Protein 3JYO (pdb70)

Nearest PDB structures (foldseek):
  3jyo-assembly1_A  TM=1.004E+00  e=7.047E-62  Corynebacterium glutamicum ATCC 13032
  3pgj-assembly1_D  TM=8.522E-01  e=2.459E-22  Vibrio cholerae O1 biovar El Tor str. N16961
  3o8q-assembly1_A  TM=8.542E-01  e=2.053E-22  Vibrio cholerae O1 biovar El Tor str. N16961
  3sef-assembly1_A  TM=8.613E-01  e=1.084E-20  Vibrio cholerae O1 biovar El Tor str. N16961
  3pgj-assembly2_B  TM=8.486E-01  e=3.396E-20  Vibrio cholerae O1 biovar El Tor str. N16961

InterPro domains:
  IPR013708 Shikimate dehydrogenase substrate binding, N-terminal [PF08501] (9-96)
  IPR022893 Shikimate dehydrogenase family [MF_00222] (4-282)
  IPR022893 Shikimate dehydrogenase family [PTHR21089] (6-278)
  IPR036291 NAD(P)-binding domain superfamily [SSF51735] (110-281)
  IPR041121 SDH, C-terminal [PF18317] (251-279)
  IPR046346 Aminoacid dehydrogenase-like, N-terminal domain superfam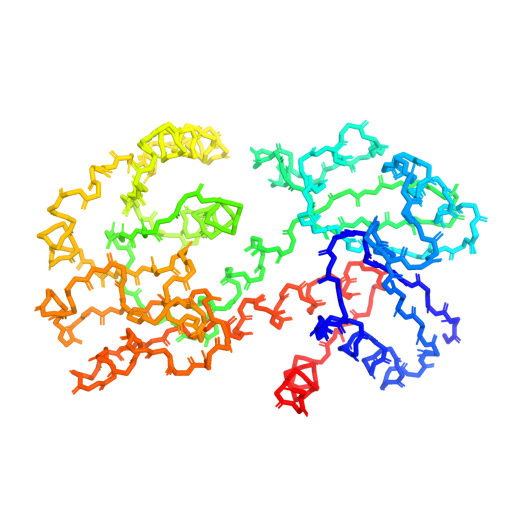ily [SSF53223] (5-109)

Organism: Corynebacterium glutamicum (strain ATCC 13032 / DSM 20300 / JCM 1318 / BCRC 11384 / CCUG 27702 / LMG 3730 / NBRC 12168 / NCIMB 10025 / NRRL B-2784 / 534) (NCBI:txid196627)

Radius of gyration: 18.78 Å; Cα contacts (8 Å, |Δi|>4): 640; chains: 1; bounding box: 55×35×39 Å

B-factor: mean 17.07, std 8.2, range [9.81, 143.85]

GO terms:
  GO:0070403 NAD+ binding (F, IDA)
  GO:0030266 quinate 3-dehydrogenase (NAD+) activity (F, IDA)
  GO:0009423 chorismate biosynthetic process (P, IDA)
  GO:0019632 shikimate metabolic process (P, IDA)
  GO:0052734 shikimate 3-dehydrogenase (NAD+) activity (F, EXP)

Foldseek 3Di:
DEAAEEEEEEADCPPPLLQLLLCVQCVVVVHRYGYYYQHCVDDPNPPHDPLVVLVVCQVVPHQKYFYDPPCFQVCVVVAPEEDLLCVLLSGFGMWGQDPRRHIYTDFQLLVQLLVLCCVQVVPADQAEEEEEDQDDSNLSNVLNSVVNDRQAYEYEYCPLVSQVVSQVSSCVSVVHNRYHYDYLVPCLVVRLPGQEYEYPDCEQAPVRDDDSDDLVSDALRHEYEYLDVVPQCGPNNVSNVVRNHRYRTNVRSVLRSSQVNSCSSPVDRTDSVSSSVSSVVD

Solvent-accessible surface area: 12771 Å² total; per-residue (Å²): 145,118,81,9,48,0,0,5,0,0,68,55,11,114,165,28,26,16,6,33,2,0,60,45,2,0,125,54,56,47,44,60,16,60,4,139,97,26,21,13,118,25,124,235,8,57,79,87,101,18,113,68,18,5,25,43,3,43,164,136,46,31,54,0,0,5,0,42,138,59,29,47,130,54,0,28,112,58,17,82,99,39,32,122,68,0,62,62,8,25,14,0,4,0,0,31,7,72,117,125,11,65,3,35,0,38,10,2,15,2,43,0,7,0,105,0,13,89,54,13,10,98,144,27,119,42,79,28,0,0,0,10,5,2,18,63,69,0,32,4,0,0,9,1,0,7,59,68,54,1,110,80,0,24,0,0,24,169,62,94,78,133,3,86,56,2,1,81,52,0,26,110,24,39,67,87,133,0,2,48,25,37,83,28,199,43,6,51,115,40,0,48,90,10,26,0,0,0,2,13,25,74,58,10,82,104,85,84,103,20,36,35,8,82,43,92,16,11,60,138,114,9,9,0,0,5,26,10,72,97,60,63,82,0,100,6,0,124,23,0,86,91,79,58,10,118,24,4,26,4,8,56,17,14,0,3,23,0,1,17,0,0,86,67,15,28,71,41,121,7,51,46,71,99,1,58,126,26,3,92,93,113

Secondary structure (DSSP, 8-state):
---EEEEEEESS-TT-SHHHHHHHHHHHTT--EEEEEEETTSTTTTT--HHHHHHHHHHTT--EEEE-TT-TTTTGGGSSEE-HHHHHHT---EEEE-TTS-EEEE-HHHHHHHHHHHHH-TT---SEEEEE--SHHHHHHHHHHHHTT-SEEEEE-SSHHHHHHHHHHHHHHHTS--EEEE-STTHHHHHHHSSEEEE-SSBTBTTS-S-SS-GGG--TT-EEEE---SSSS-HHHHHHHHHT--EE-THHHHHHHHHHHHHHHHS----HHHHHHHHHT-

Sequence (282 aa):
NDSILLGLIGQGLDLSRTPAMHEAEGLAQGRRATVYRRIDTLGSRASSGQDDLKKTLLDAALYLLGFNGLNITTHPYKQAVLPLLDEEVSEEQATQLGAVNTVVIDATGHTTGHNTDVSGFGRGMMEEGLPNAKLDSVVQVGAGGVGNAVAYALVTHGVQQKKLQVADLDTTSSRAQQALLADVVINNAVGREEAVVGVVDARGIEDVIAAADGVVNATPMGMPAHPGTAFDVSCLTKDHWVGDVVYMMPIEETELLKAARALGCETLDGTRMMAIHQAVDAFRLFTGLEPDVSRMRETFLSL

Structure (mmCIF, N/CA/C/O backbone):
data_3JYO
#
_entry.id   3JYO
#
_cell.length_a   121.45
_cell.length_b   63.28
_cell.length_c   36.34
_cell.angle_alpha   90.00
_cell.angle_beta   94.46
_cell.angle_gamma   90.00
#
_symmetry.space_group_name_H-M   'C 1 2 1'
#
loop_
_entity.id
_entity.type
_entity.pdbx_description
1 polymer 'Quinate/shikimate dehydrogenase'
2 non-polymer NICOTINAMIDE-ADENINE-DINUCLEOTIDE
3 water water
#
loop_
_atom_site.group_PDB
_atom_site.id
_atom_site.type_symbol
_atom_site.label_atom_id
_atom_site.label_alt_id
_atom_site.label_comp_id
_atom_site.label_asym_id
_atom_site.label_entity_id
_atom_site.label_seq_id
_atom_site.pdbx_PDB_ins_code
_atom_site.Cartn_x
_atom_site.Cartn_y
_atom_site.Cartn_z
_atom_site.occupancy
_atom_site.B_iso_or_equiv
_atom_site.auth_seq_id
_atom_site.auth_comp_id
_atom_site.auth_asym_id
_atom_site.auth_atom_id
_atom_site.pdbx_PDB_model_num
ATOM 1 N N . ASN A 1 2 ? -3.550 41.824 10.807 1.00 36.99 2 ASN A N 1
ATOM 2 C CA . ASN A 1 2 ? -3.673 41.560 9.336 1.00 31.98 2 ASN A CA 1
ATOM 3 C C . ASN A 1 2 ? -4.157 42.790 8.543 1.00 25.84 2 ASN A C 1
ATOM 4 O O . ASN A 1 2 ? -4.523 42.652 7.362 1.00 32.79 2 ASN A O 1
ATOM 9 N N . ASP A 1 3 ? -4.197 43.974 9.243 1.00 22.93 3 ASP A N 1
ATOM 10 C CA . ASP A 1 3 ? -4.312 45.290 8.565 1.00 17.95 3 ASP A CA 1
ATOM 11 C C . ASP A 1 3 ? -3.119 45.514 7.638 1.00 15.69 3 ASP A C 1
ATOM 12 O O . ASP A 1 3 ? -1.984 45.249 7.982 1.00 17.23 3 ASP A O 1
ATOM 17 N N . SER A 1 4 ? -3.384 46.025 6.461 1.00 14.24 4 SER A N 1
ATOM 18 C CA . SER A 1 4 ? -2.354 46.322 5.530 1.00 12.39 4 SER A CA 1
ATOM 19 C C . SER A 1 4 ? -1.439 47.461 5.963 1.00 11.69 4 SER A C 1
ATOM 20 O O . SER A 1 4 ? -1.856 48.310 6.778 1.00 12.34 4 SER A O 1
ATOM 23 N N . ILE A 1 5 ? -0.198 47.451 5.460 1.00 11.75 5 ILE A N 1
ATOM 24 C CA . ILE A 1 5 ? 0.861 48.335 5.918 1.00 11.29 5 ILE A CA 1
ATOM 25 C C . ILE A 1 5 ? 1.291 49.183 4.715 1.00 11.07 5 ILE A C 1
ATOM 26 O O . ILE A 1 5 ? 1.525 48.635 3.616 1.00 11.27 5 ILE A O 1
ATOM 31 N N . LEU A 1 6 ? 1.454 50.482 4.941 1.00 10.99 6 LEU A N 1
ATOM 32 C CA . LEU A 1 6 ? 1.791 51.475 3.883 1.00 10.78 6 LEU A CA 1
ATOM 33 C C . LEU A 1 6 ? 2.993 52.296 4.319 1.00 10.75 6 LEU A C 1
ATOM 34 O O . LEU A 1 6 ? 2.969 52.981 5.379 1.00 10.80 6 LEU A O 1
ATOM 39 N N . LEU A 1 7 ? 4.067 52.210 3.529 1.00 10.38 7 LEU A N 1
ATOM 40 C CA . LEU A 1 7 ? 5.328 52.812 3.895 1.00 10.54 7 LEU A CA 1
ATOM 41 C C . LEU A 1 7 ? 5.906 53.500 2.624 1.00 10.59 7 LEU A C 1
ATOM 42 O O . LEU A 1 7 ? 5.505 53.224 1.501 1.00 10.16 7 LEU A O 1
ATOM 47 N N . GLY A 1 8 ? 6.897 54.364 2.829 1.00 10.41 8 GLY A N 1
ATOM 48 C CA . GLY A 1 8 ? 7.634 54.899 1.680 1.00 11.33 8 GLY A CA 1
ATOM 49 C C . GLY A 1 8 ? 8.949 55.516 2.088 1.00 10.54 8 GLY A C 1
ATOM 50 O O . GLY A 1 8 ? 9.288 55.569 3.285 1.00 10.73 8 GLY A O 1
ATOM 51 N N . LEU A 1 9 ? 9.711 55.938 1.071 1.00 10.78 9 LEU A N 1
ATOM 52 C CA . LEU A 1 9 ? 11.063 56.453 1.206 1.00 10.63 9 LEU A CA 1
ATOM 53 C C . LEU A 1 9 ? 11.108 57.818 0.518 1.00 10.69 9 LEU A C 1
ATOM 54 O O . LEU A 1 9 ? 10.971 57.860 -0.714 1.00 11.07 9 LEU A O 1
ATOM 59 N N . ILE A 1 10 ? 11.393 58.905 1.220 1.00 10.59 10 ILE A N 1
ATOM 60 C CA . ILE A 1 10 ? 11.577 60.236 0.637 1.00 11.44 10 ILE A CA 1
ATOM 61 C C . ILE A 1 10 ? 13.069 60.491 0.457 1.00 10.96 10 ILE A C 1
ATOM 62 O O . ILE A 1 10 ? 13.874 60.402 1.385 1.00 11.52 10 ILE A O 1
ATOM 67 N N . GLY A 1 11 ? 13.443 60.771 -0.786 1.00 11.15 11 GLY A N 1
ATOM 68 C CA . GLY A 1 11 ? 14.859 60.938 -1.131 1.00 12.00 11 GLY A CA 1
ATOM 69 C C . GLY A 1 11 ? 14.993 61.264 -2.577 1.00 11.69 11 GLY A C 1
ATOM 70 O O . GLY A 1 11 ? 14.034 61.578 -3.256 1.00 12.84 11 GLY A O 1
ATOM 71 N N . GLN A 1 12 ? 16.231 61.157 -3.076 1.00 13.22 12 GLN A N 1
ATOM 72 C CA . GLN A 1 12 ? 16.577 61.477 -4.462 1.00 13.50 12 GLN A CA 1
ATOM 73 C C . GLN A 1 12 ? 17.279 60.308 -5.130 1.00 14.15 12 GLN A C 1
ATOM 74 O O . GLN A 1 12 ? 18.231 59.760 -4.592 1.00 16.55 12 GLN A O 1
ATOM 80 N N . GLY A 1 13 ? 16.803 59.951 -6.315 1.00 13.47 13 GLY A N 1
ATOM 81 C CA . GLY A 1 13 ? 17.483 58.931 -7.124 1.00 14.24 13 GLY A CA 1
ATOM 82 C C . GLY A 1 13 ? 17.358 57.532 -6.568 1.00 15.85 13 GLY A C 1
ATOM 83 O O . GLY A 1 13 ? 18.337 56.844 -6.316 1.00 16.73 13 GLY A O 1
ATOM 84 N N . LEU A 1 14 ? 16.116 57.112 -6.395 1.00 13.36 14 LEU A N 1
ATOM 85 C CA . LEU A 1 14 ? 15.790 55.927 -5.587 1.00 12.72 14 LEU A CA 1
ATOM 86 C C . LEU A 1 14 ? 15.543 54.622 -6.370 1.00 12.65 14 LEU A C 1
ATOM 87 O O . LEU A 1 14 ? 15.224 53.592 -5.775 1.00 13.26 14 LEU A O 1
ATOM 92 N N . ASP A 1 15 ? 15.684 54.636 -7.714 1.00 14.05 15 ASP A N 1
ATOM 93 C CA . ASP A 1 15 ? 15.214 53.496 -8.496 1.00 14.22 15 ASP A CA 1
ATOM 94 C C . ASP A 1 15 ? 15.843 52.202 -8.058 1.00 15.43 15 ASP A C 1
ATOM 95 O O . ASP A 1 15 ? 15.169 51.171 -8.075 1.00 16.47 15 ASP A O 1
ATOM 100 N N . LEU A 1 16 ? 17.134 52.231 -7.699 1.00 14.69 16 LEU A N 1
ATOM 101 C CA . LEU A 1 16 ? 17.844 50.998 -7.374 1.00 15.61 16 LEU A CA 1
ATOM 102 C C . LEU A 1 16 ? 17.855 50.631 -5.897 1.00 15.31 16 LEU A C 1
ATOM 103 O O . LEU A 1 16 ? 18.461 49.651 -5.511 1.00 16.54 16 LEU A O 1
ATOM 108 N N . SER A 1 17 ? 17.156 51.385 -5.055 1.00 14.30 17 SER A N 1
ATOM 109 C CA . SER A 1 17 ? 17.121 51.042 -3.662 1.00 13.28 17 SER A CA 1
ATOM 110 C C . SER A 1 17 ? 16.554 49.650 -3.465 1.00 12.94 17 SER A C 1
ATOM 111 O O . SER A 1 17 ? 15.568 49.299 -4.083 1.00 13.19 17 SER A O 1
ATOM 114 N N . ARG A 1 18 ? 17.144 48.924 -2.504 1.00 13.02 18 ARG A N 1
ATOM 115 C CA . ARG A 1 18 ? 16.656 47.570 -2.149 1.00 12.70 18 ARG A CA 1
ATOM 116 C C . ARG A 1 18 ? 15.677 47.637 -0.945 1.00 13.06 18 ARG A C 1
ATOM 117 O O . ARG A 1 18 ? 15.127 46.619 -0.481 1.00 12.82 18 ARG A O 1
ATOM 125 N N . THR A 1 19 ? 15.502 48.833 -0.370 1.00 12.48 19 THR A N 1
ATOM 126 C CA . THR A 1 19 ? 14.691 48.978 0.824 1.00 12.12 19 THR A CA 1
ATOM 127 C C . THR A 1 19 ? 13.215 48.647 0.560 1.00 12.46 19 THR A C 1
ATOM 128 O O . THR A 1 19 ? 12.599 47.917 1.356 1.00 11.84 19 THR A O 1
ATOM 132 N N . PRO A 1 20 ? 12.596 49.172 -0.503 1.00 11.24 20 PRO A N 1
ATOM 133 C CA . PRO A 1 20 ? 11.181 48.795 -0.746 1.00 12.06 20 PRO A CA 1
ATOM 134 C C . PRO A 1 20 ? 10.939 47.297 -0.772 1.00 11.84 20 PRO A C 1
ATOM 135 O O . PRO A 1 20 ? 10.007 46.764 -0.163 1.00 12.07 20 PRO A O 1
ATOM 139 N N . ALA A 1 21 ? 11.777 46.571 -1.522 1.00 11.88 21 ALA A N 1
ATOM 140 C CA . ALA A 1 21 ? 11.609 45.130 -1.656 1.00 12.09 21 ALA A CA 1
ATOM 141 C C . ALA A 1 21 ? 11.725 44.401 -0.327 1.00 11.64 21 ALA A C 1
ATOM 142 O O . ALA A 1 21 ? 10.953 43.489 -0.031 1.00 11.97 21 ALA A O 1
ATOM 144 N N . MET A 1 22 ? 12.689 44.800 0.507 1.00 11.85 22 MET A N 1
ATOM 145 C CA . MET A 1 22 ? 12.842 44.179 1.838 1.00 12.00 22 MET A CA 1
ATOM 146 C C . MET A 1 22 ? 11.602 44.290 2.661 1.00 11.62 22 MET A C 1
ATOM 147 O O . MET A 1 22 ? 11.095 43.310 3.315 1.00 11.96 22 MET A O 1
ATOM 152 N N . HIS A 1 23 ? 11.033 45.513 2.736 1.00 11.25 23 HIS A N 1
ATOM 153 C CA . HIS A 1 23 ? 9.830 45.723 3.570 1.00 11.07 23 HIS A CA 1
ATOM 154 C C . HIS A 1 23 ? 8.601 45.076 2.981 1.00 11.46 23 HIS A C 1
ATOM 155 O O . HIS A 1 23 ? 7.786 44.497 3.726 1.00 11.92 23 HIS A O 1
ATOM 162 N N . GLU A 1 24 ? 8.411 45.177 1.670 1.00 11.45 24 GLU A N 1
A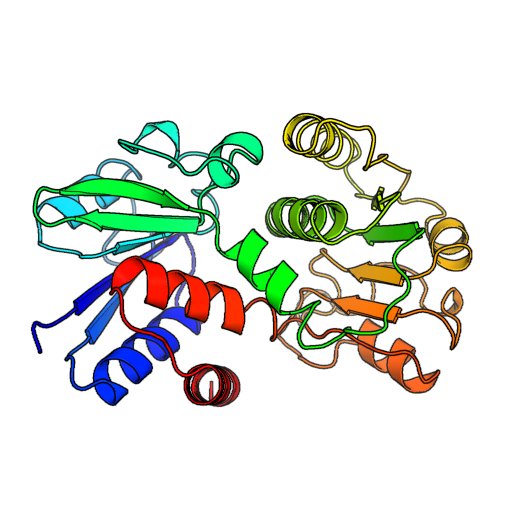TOM 163 C CA . GLU A 1 24 ? 7.230 44.535 1.061 1.00 11.51 24 GLU A CA 1
ATOM 164 C C . GLU A 1 24 ? 7.262 43.022 1.273 1.00 12.40 24 GLU A C 1
ATOM 165 O O . GLU A 1 24 ? 6.225 42.424 1.650 1.00 12.33 24 GLU A O 1
ATOM 171 N N . ALA A 1 25 ? 8.432 42.393 1.136 1.00 11.95 25 ALA A N 1
ATOM 172 C CA . ALA A 1 25 ? 8.528 40.932 1.337 1.00 12.55 25 ALA A CA 1
ATOM 173 C C . ALA A 1 25 ? 8.295 40.511 2.782 1.00 13.33 25 ALA A C 1
ATOM 174 O O . ALA A 1 25 ? 7.620 39.485 3.045 1.00 13.40 25 ALA A O 1
ATOM 176 N N . GLU A 1 26 ? 8.798 41.291 3.734 1.00 12.28 26 GLU A N 1
ATOM 177 C CA . GLU A 1 26 ? 8.677 40.891 5.142 1.00 12.02 26 GLU A CA 1
ATOM 178 C C . GLU A 1 26 ? 7.271 41.113 5.664 1.00 12.60 26 GLU A C 1
ATOM 179 O O . GLU A 1 26 ? 6.777 40.296 6.404 1.00 13.44 26 GLU A O 1
ATOM 185 N N . GLY A 1 27 ? 6.603 42.179 5.235 1.00 12.83 27 GLY A N 1
ATOM 186 C CA . GLY A 1 27 ? 5.200 42.343 5.603 1.00 13.59 27 GLY A CA 1
ATOM 187 C C . GLY A 1 27 ? 4.399 41.157 5.100 1.00 13.51 27 GLY A C 1
ATOM 188 O O . GLY A 1 27 ? 3.615 40.583 5.848 1.00 15.15 27 GLY A O 1
ATOM 189 N N . LEU A 1 28 ? 4.581 40.804 3.832 1.00 14.46 28 LEU A N 1
ATOM 190 C CA . LEU A 1 28 ? 3.842 39.670 3.280 1.00 16.45 28 LEU A CA 1
ATOM 191 C C . LEU A 1 28 ? 4.152 38.350 3.992 1.00 15.26 28 LEU A C 1
ATOM 192 O O . LEU A 1 28 ? 3.243 37.577 4.290 1.00 17.79 28 LEU A O 1
ATOM 197 N N . ALA A 1 29 ? 5.408 38.138 4.351 1.00 15.23 29 ALA A N 1
ATOM 198 C CA . ALA A 1 29 ? 5.787 36.919 5.067 1.00 15.77 29 ALA A CA 1
ATOM 199 C C . ALA A 1 29 ? 5.127 36.862 6.446 1.00 16.84 29 ALA A C 1
ATOM 200 O O . ALA A 1 29 ? 4.944 35.789 7.006 1.00 18.53 29 ALA A O 1
ATOM 202 N N . GLN A 1 30 ? 4.766 38.024 6.987 1.00 16.03 30 GLN A N 1
ATOM 203 C CA . GLN A 1 30 ? 4.050 38.082 8.270 1.00 17.07 30 GLN A CA 1
ATOM 204 C C . GLN A 1 30 ? 2.539 38.189 8.141 1.00 16.49 30 GLN A C 1
ATOM 205 O O . GLN A 1 30 ? 1.831 38.432 9.126 1.00 17.90 30 GLN A O 1
ATOM 211 N N . GLY A 1 31 ? 2.064 37.995 6.918 1.00 16.41 31 GLY A N 1
ATOM 212 C CA . GLY A 1 31 ? 0.628 37.949 6.628 1.00 18.89 31 GLY A CA 1
ATOM 213 C C . GLY A 1 31 ? -0.052 39.303 6.545 1.00 16.94 31 GLY A C 1
ATOM 214 O O . GLY A 1 31 ? -1.255 39.396 6.770 1.00 19.05 31 GLY A O 1
ATOM 215 N N A ARG A 1 32 ? 0.700 40.316 6.127 0.50 15.77 32 ARG A N 1
ATOM 216 N N B ARG A 1 32 ? 0.736 40.352 6.298 0.50 14.71 32 ARG A N 1
ATOM 217 C CA A ARG A 1 32 ? 0.233 41.692 6.112 0.50 15.36 32 ARG A CA 1
ATOM 218 C CA B ARG A 1 32 ? 0.220 41.690 6.061 0.50 15.26 32 ARG A CA 1
ATOM 219 C C A ARG A 1 32 ? 0.567 42.342 4.765 0.50 13.31 32 ARG A C 1
ATOM 220 C C B ARG A 1 32 ? 0.567 42.103 4.636 0.50 13.29 32 ARG A C 1
ATOM 221 O O A ARG A 1 32 ? 1.736 42.713 4.542 0.50 13.02 32 ARG A O 1
ATOM 222 O O B ARG A 1 32 ? 1.716 42.055 4.200 0.50 13.92 32 ARG A O 1
ATOM 237 N N . ALA A 1 33 ? -0.439 42.487 3.890 1.00 13.44 33 ALA A N 1
ATOM 238 C CA . ALA A 1 33 ? -0.198 43.109 2.560 1.00 14.51 33 ALA A CA 1
ATOM 239 C C . ALA A 1 33 ? 0.531 44.434 2.815 1.00 12.19 33 ALA A C 1
ATOM 24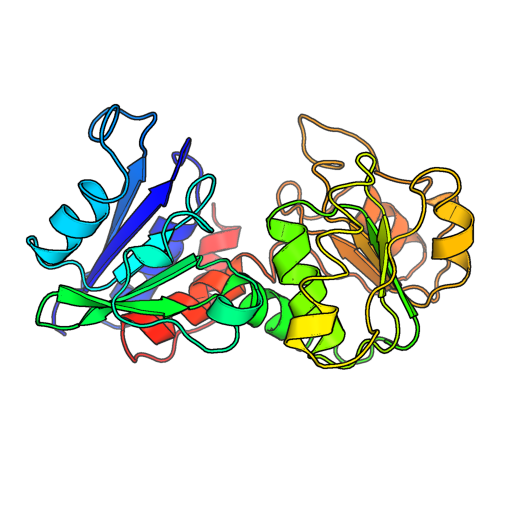0 O O . ALA A 1 33 ? 0.063 45.237 3.617 1.00 12.53 33 ALA A O 1
ATOM 242 N N . THR A 1 34 ? 1.655 44.629 2.143 1.00 12.55 34 THR A N 1
ATOM 243 C CA . THR A 1 34 ? 2.530 45.765 2.441 1.00 11.41 34 THR A CA 1
ATOM 244 C C . THR A 1 34 ? 2.963 46.442 1.138 1.00 11.23 34 THR A C 1
ATOM 245 O O . THR A 1 34 ? 3.447 45.799 0.211 1.00 12.17 34 THR A O 1
ATOM 249 N N . VAL A 1 35 ? 2.742 47.731 1.092 1.00 10.92 35 VAL A N 1
ATOM 250 C CA . VAL A 1 35 ? 3.216 48.565 -0.011 1.00 11.34 35 VAL A CA 1
ATOM 251 C C . VAL A 1 35 ? 4.286 49.490 0.518 1.00 11.26 35 VAL A C 1
ATOM 252 O O . VAL A 1 35 ? 4.063 50.136 1.554 1.00 11.43 35 VAL A O 1
ATOM 256 N N . TYR A 1 36 ? 5.425 49.569 -0.190 1.00 10.85 36 TYR A N 1
ATOM 257 C CA . TYR A 1 36 ? 6.485 50.482 0.199 1.00 10.77 36 TYR A CA 1
ATOM 258 C C . TYR A 1 36 ? 6.867 51.265 -1.108 1.00 11.29 36 TYR A C 1
ATOM 259 O O . TYR A 1 36 ? 7.451 50.676 -2.016 1.00 11.70 36 TYR A O 1
ATOM 268 N N . ARG A 1 37 ? 6.513 52.523 -1.176 1.00 10.93 37 ARG A N 1
ATOM 269 C CA . ARG A 1 37 ? 6.718 53.384 -2.329 1.00 10.83 37 ARG A CA 1
ATOM 270 C C . ARG A 1 37 ? 7.938 54.269 -2.222 1.00 10.65 37 ARG A C 1
ATOM 271 O O . ARG A 1 37 ? 8.129 54.938 -1.190 1.00 11.11 37 ARG A O 1
ATOM 279 N N . ARG A 1 38 ? 8.702 54.324 -3.306 1.00 11.00 38 ARG A N 1
ATOM 280 C CA . ARG A 1 38 ? 9.681 55.385 -3.509 1.00 10.72 38 ARG A CA 1
ATOM 281 C C . ARG A 1 38 ? 8.881 56.718 -3.603 1.00 11.28 38 ARG A C 1
ATOM 282 O O . ARG A 1 38 ? 7.840 56.793 -4.291 1.00 12.20 38 ARG A O 1
ATOM 290 N N . ILE A 1 39 ? 9.412 57.758 -2.987 1.00 11.15 39 ILE A N 1
ATOM 291 C CA . ILE A 1 39 ? 8.857 59.116 -3.071 1.00 11.17 39 ILE A CA 1
ATOM 292 C C . ILE A 1 39 ? 10.107 59.969 -3.492 1.00 11.25 39 ILE A C 1
ATOM 293 O O . ILE A 1 39 ? 10.808 60.571 -2.672 1.00 11.56 39 ILE A O 1
ATOM 298 N N . ASP A 1 40 ? 10.384 59.945 -4.794 1.00 12.07 40 ASP A N 1
ATOM 299 C CA . ASP A 1 40 ? 11.698 60.392 -5.313 1.00 12.21 40 ASP A CA 1
ATOM 300 C C . ASP A 1 40 ? 11.523 61.806 -5.876 1.00 11.56 40 ASP A C 1
ATOM 301 O O . ASP A 1 40 ? 10.804 62.012 -6.877 1.00 11.63 40 ASP A O 1
ATOM 306 N N . THR A 1 41 ? 12.162 62.774 -5.237 1.00 11.80 41 THR A N 1
ATOM 307 C CA . THR A 1 41 ? 12.010 64.140 -5.691 1.00 12.22 41 THR A CA 1
ATOM 308 C C . THR A 1 41 ? 12.800 64.443 -6.981 1.00 12.38 41 THR A C 1
ATOM 309 O O . THR A 1 41 ? 12.709 65.560 -7.464 1.00 13.87 41 THR A O 1
ATOM 313 N N . LEU A 1 42 ? 13.489 63.447 -7.535 1.00 12.21 42 LEU A N 1
ATOM 314 C CA . LEU A 1 42 ? 13.994 63.572 -8.933 1.00 12.72 42 LEU A CA 1
ATOM 315 C C . LEU A 1 42 ? 13.106 62.881 -9.959 1.00 13.33 42 LEU A C 1
ATOM 316 O O . LEU A 1 42 ? 13.377 62.968 -11.171 1.00 16.13 42 LEU A O 1
ATOM 321 N N . GLY A 1 43 ? 12.068 62.184 -9.502 1.00 13.64 43 GLY A N 1
ATOM 322 C CA . GLY A 1 43 ? 11.290 61.329 -10.331 1.00 15.13 43 GLY A CA 1
ATOM 323 C C . GLY A 1 43 ? 10.038 61.933 -10.810 1.00 15.32 43 GLY A C 1
ATOM 324 O O . GLY A 1 43 ? 9.748 63.118 -10.617 1.00 19.09 43 GLY A O 1
ATOM 325 N N . SER A 1 44 ? 9.234 61.055 -11.398 1.00 19.05 44 SER A N 1
ATOM 326 C CA . SER A 1 44 ? 8.063 61.449 -12.150 1.00 21.43 44 SER A CA 1
ATOM 327 C C . SER A 1 44 ? 6.826 61.874 -11.412 1.00 20.18 44 SER A C 1
ATOM 328 O O . SER A 1 44 ? 5.864 62.294 -12.044 1.00 21.76 44 SER A O 1
ATOM 331 N N . ARG A 1 45 ? 6.779 61.642 -10.136 1.00 16.67 45 ARG A N 1
ATOM 332 C CA . ARG A 1 45 ? 5.587 61.977 -9.351 1.00 15.68 45 ARG A CA 1
ATOM 333 C C . ARG A 1 45 ? 5.817 63.168 -8.385 1.00 13.63 45 ARG A C 1
ATOM 334 O O . ARG A 1 45 ? 4.993 64.082 -8.277 1.00 15.30 45 ARG A O 1
ATOM 342 N N . ALA A 1 46 ? 6.951 63.158 -7.693 1.00 13.32 46 ALA A N 1
ATOM 343 C CA . ALA A 1 46 ? 7.202 64.091 -6.571 1.00 13.11 46 ALA A CA 1
ATOM 344 C C . ALA A 1 46 ? 8.214 65.226 -6.832 1.00 13.07 46 ALA A C 1
ATOM 345 O O . ALA A 1 46 ? 8.554 65.966 -5.926 1.00 14.91 46 ALA A O 1
ATOM 347 N N A SER A 1 47 ? 8.640 65.392 -8.085 0.50 14.55 47 SER A N 1
ATOM 348 N N B SER A 1 47 ? 8.754 65.354 -8.042 0.50 14.05 47 SER A N 1
ATOM 349 C CA A SER A 1 47 ? 9.589 66.476 -8.420 0.50 14.29 47 SER A CA 1
ATOM 350 C CA B SER A 1 47 ? 9.758 66.425 -8.277 0.50 14.06 47 SER A CA 1
ATOM 351 C C A SER A 1 47 ? 9.035 67.847 -8.063 0.50 16.25 47 SER A C 1
ATOM 352 C C B SER A 1 47 ? 9.143 67.813 -8.160 0.50 13.47 47 SER A C 1
ATOM 353 O O A SER A 1 47 ? 7.829 68.088 -8.161 0.50 17.51 47 SER A O 1
ATOM 354 O O B SER A 1 47 ? 8.011 68.033 -8.542 0.50 15.27 47 SER A O 1
ATOM 359 N N . GLY A 1 48 ? 9.905 68.728 -7.564 1.00 15.83 48 GLY A N 1
ATOM 360 C CA . GLY A 1 48 ? 9.471 70.089 -7.312 1.00 16.95 48 GLY A CA 1
ATOM 361 C C . GLY A 1 48 ? 8.769 70.289 -5.982 1.00 16.04 48 GLY A C 1
ATOM 362 O O . GLY A 1 48 ? 8.448 71.433 -5.608 1.00 19.95 48 GLY A O 1
ATOM 363 N N . GLN A 1 49 ? 8.484 69.214 -5.226 1.00 15.36 49 GLN A N 1
ATOM 364 C CA . GLN A 1 49 ? 7.747 69.314 -3.995 1.00 14.49 49 GLN A CA 1
ATOM 365 C C . GLN A 1 49 ? 8.702 69.408 -2.822 1.00 15.37 49 GLN A C 1
ATOM 366 O O . GLN A 1 49 ? 9.771 68.734 -2.815 1.00 15.33 49 GLN A O 1
ATOM 372 N N A ASP A 1 50 ? 8.312 70.232 -1.860 0.50 13.77 50 ASP A N 1
ATOM 373 N N B ASP A 1 50 ? 8.376 70.273 -1.864 0.50 14.60 50 ASP A N 1
ATOM 374 C CA A ASP A 1 50 ? 9.073 70.412 -0.661 0.50 12.47 50 ASP A CA 1
ATOM 375 C CA B ASP A 1 50 ? 9.218 70.409 -0.695 0.50 13.57 50 ASP A CA 1
ATOM 376 C C A ASP A 1 50 ? 8.940 69.177 0.231 0.50 12.40 50 ASP A C 1
ATOM 377 C C B ASP A 1 50 ? 8.913 69.307 0.307 0.50 15.16 50 ASP A C 1
ATOM 378 O O A ASP A 1 50 ? 7.946 68.416 0.170 0.50 11.23 50 ASP A O 1
ATOM 379 O O B ASP A 1 50 ? 7.794 68.769 0.388 0.50 14.77 50 ASP A O 1
ATOM 388 N N . LEU A 1 51 ? 9.923 69.013 1.102 1.00 12.83 51 LEU A N 1
ATOM 389 C CA . LEU A 1 51 ? 9.882 67.939 2.058 1.00 13.22 51 LEU A CA 1
ATOM 390 C C . LEU A 1 51 ? 8.618 67.992 2.937 1.00 11.95 51 LEU A C 1
ATOM 391 O O . LEU A 1 51 ? 7.973 66.952 3.122 1.00 12.60 51 LEU A O 1
ATOM 396 N N A LYS A 1 52 ? 8.240 69.183 3.414 0.50 13.17 52 LYS A N 1
ATOM 397 N N B LYS A 1 52 ? 8.249 69.174 3.427 0.50 13.46 52 LYS A N 1
ATOM 398 C CA A LYS A 1 52 ? 7.036 69.305 4.281 0.50 13.28 52 LYS A CA 1
ATOM 399 C CA B LYS A 1 52 ? 7.046 69.261 4.275 0.50 13.90 52 LYS A CA 1
ATOM 400 C C A LYS A 1 52 ? 5.738 68.924 3.541 0.50 12.05 52 LYS A C 1
ATOM 401 C C B LYS A 1 52 ? 5.806 68.777 3.511 0.50 13.46 52 LYS A C 1
ATOM 402 O O A LYS A 1 52 ? 4.794 68.424 4.169 0.50 12.18 52 LYS A O 1
ATOM 403 O O B LYS A 1 52 ? 4.984 68.040 4.084 0.50 12.65 52 LYS A O 1
ATOM 414 N N . THR A 1 53 ? 5.675 69.180 2.248 1.00 12.50 53 THR A N 1
ATOM 415 C CA . THR A 1 53 ? 4.490 68.798 1.483 1.00 12.45 53 THR A CA 1
ATOM 416 C C . THR A 1 53 ? 4.388 67.274 1.411 1.00 12.35 53 THR A C 1
ATOM 417 O O . THR A 1 53 ? 3.283 66.702 1.555 1.00 12.53 53 THR A O 1
ATOM 421 N N . LEU A 1 54 ? 5.521 66.614 1.165 1.00 11.90 54 LEU A N 1
ATOM 422 C CA . LEU A 1 54 ? 5.541 65.180 1.027 1.00 11.57 54 LEU A CA 1
ATOM 423 C C . LEU A 1 54 ? 5.284 64.470 2.360 1.00 11.79 54 LEU A C 1
ATOM 424 O O . LEU A 1 54 ? 4.595 63.441 2.409 1.00 12.19 54 LEU A O 1
ATOM 429 N N . LEU A 1 55 ? 5.924 64.956 3.412 1.00 11.46 55 LEU A N 1
ATOM 430 C CA . LEU A 1 55 ? 5.625 64.412 4.735 1.00 11.94 55 LEU A CA 1
ATOM 431 C C . LEU A 1 55 ? 4.115 64.561 5.099 1.00 12.41 55 LEU A C 1
ATOM 432 O O . LEU A 1 55 ? 3.444 63.596 5.502 1.00 12.09 55 LEU A O 1
ATOM 437 N N . ASP A 1 56 ? 3.566 65.756 4.918 1.00 12.08 56 ASP A N 1
ATOM 438 C CA . ASP A 1 56 ? 2.145 66.005 5.177 1.00 12.62 56 ASP A CA 1
ATOM 439 C C . ASP A 1 56 ? 1.249 65.065 4.372 1.00 11.24 56 ASP A C 1
ATOM 440 O O . ASP A 1 56 ? 0.291 64.485 4.881 1.00 11.79 56 ASP A O 1
ATOM 445 N N . ALA A 1 57 ? 1.595 64.899 3.115 1.00 11.31 57 ALA A N 1
ATOM 446 C CA . ALA A 1 57 ? 0.848 63.984 2.209 1.00 12.87 57 ALA A CA 1
ATOM 447 C C . ALA A 1 57 ? 0.775 62.577 2.815 1.00 11.61 57 ALA A C 1
ATOM 448 O O . ALA A 1 57 ? -0.281 61.952 2.830 1.00 11.71 57 ALA A O 1
ATOM 450 N N . ALA A 1 58 ? 1.923 62.077 3.281 1.00 11.60 58 ALA A N 1
ATOM 451 C CA . ALA A 1 58 ? 1.948 60.748 3.908 1.00 11.92 58 ALA A CA 1
ATOM 452 C C . ALA A 1 58 ? 1.022 60.633 5.100 1.00 11.01 58 ALA A C 1
ATOM 453 O O . ALA A 1 58 ? 0.369 59.599 5.319 1.00 11.13 58 ALA A O 1
ATOM 455 N N . LEU A 1 59 ? 0.991 61.696 5.895 1.00 10.86 59 LEU A N 1
ATOM 456 C CA . LEU A 1 59 ? 0.062 61.719 7.032 1.00 11.48 59 LEU A CA 1
ATOM 457 C C . LEU A 1 59 ? -1.386 61.597 6.535 1.00 11.43 59 LEU A C 1
ATOM 458 O O . LEU A 1 59 ? -2.192 60.819 7.100 1.00 11.60 59 LEU A O 1
ATOM 463 N N . TYR A 1 60 ? -1.762 62.464 5.593 1.00 11.33 60 TYR A N 1
ATOM 464 C CA . TYR A 1 60 ? -3.142 62.521 5.165 1.00 11.88 60 TYR A CA 1
ATOM 465 C C . TYR A 1 60 ? -3.633 61.230 4.533 1.00 12.07 60 TYR A C 1
ATOM 466 O O . TYR A 1 60 ? -4.813 60.858 4.718 1.00 13.60 60 TYR A O 1
ATOM 475 N N A LEU A 1 61 ? -2.757 60.540 3.825 0.50 11.58 61 LEU A N 1
ATOM 476 N N B LEU A 1 61 ? -2.704 60.564 3.817 0.50 10.97 61 LEU A N 1
ATOM 477 C CA A LEU A 1 61 ? -3.225 59.419 3.033 0.50 10.96 61 LEU A CA 1
ATOM 478 C CA B LEU A 1 61 ? -3.003 59.380 2.965 0.50 11.20 61 LEU A CA 1
ATOM 479 C C A LEU A 1 61 ? -2.879 58.048 3.663 0.50 11.89 61 LEU A C 1
ATOM 480 C C B LEU A 1 61 ? -3.008 58.037 3.689 0.50 11.85 61 LEU A C 1
ATOM 481 O O A LEU A 1 61 ? -2.893 57.021 3.002 0.50 11.92 61 LEU A O 1
ATOM 482 O O B LEU A 1 61 ? -3.379 57.007 3.090 0.50 11.72 61 LEU A O 1
ATOM 491 N N . GLY A 1 62 ? -2.619 58.032 4.970 1.00 11.01 62 GLY A N 1
ATOM 492 C CA . GLY A 1 62 ? -2.670 56.797 5.744 1.00 11.85 62 GLY A CA 1
ATOM 493 C C . GLY A 1 62 ? -1.369 56.007 5.802 1.00 10.94 62 GLY A C 1
ATOM 494 O O . GLY A 1 62 ? -1.388 54.833 6.071 1.00 11.34 62 GLY A O 1
ATOM 495 N N . PHE A 1 63 ? -0.217 56.637 5.508 1.00 10.96 63 PHE A N 1
ATOM 496 C CA . PHE A 1 63 ? 1.066 55.928 5.663 1.00 10.94 63 PHE A CA 1
ATOM 497 C C . PHE A 1 63 ? 1.283 55.638 7.153 1.00 11.36 63 PHE A C 1
ATOM 498 O O . PHE A 1 63 ? 0.907 56.415 8.057 1.00 11.77 63 PHE A O 1
ATOM 506 N N . ASN A 1 64 ? 1.884 54.489 7.378 1.00 10.62 64 ASN A N 1
ATOM 507 C CA . ASN A 1 64 ? 2.273 54.043 8.714 1.00 11.08 64 ASN A CA 1
ATOM 508 C C . ASN A 1 64 ? 3.729 54.425 9.063 1.00 11.25 64 ASN A C 1
ATOM 509 O O . ASN A 1 64 ? 4.156 54.365 10.213 1.00 11.12 64 ASN A O 1
ATOM 514 N N . GLY A 1 65 ? 4.509 54.820 8.058 1.00 10.86 65 GLY A N 1
ATOM 515 C CA . GLY A 1 65 ? 5.875 55.193 8.292 1.00 11.18 65 GLY A CA 1
ATOM 516 C C . GLY A 1 65 ? 6.567 55.588 6.995 1.00 11.10 65 GLY A C 1
ATOM 517 O O . GLY A 1 65 ? 6.101 55.308 5.877 1.00 10.92 65 GLY A O 1
ATOM 518 N N . LEU A 1 66 ? 7.681 56.281 7.195 1.00 11.11 66 LEU A N 1
ATOM 519 C CA . LEU A 1 66 ? 8.592 56.657 6.079 1.00 11.13 66 LEU A CA 1
ATOM 520 C C . LEU A 1 66 ? 10.011 56.385 6.478 1.00 10.71 66 LEU A C 1
ATOM 521 O O . LEU A 1 66 ? 10.392 56.615 7.659 1.00 11.69 66 LEU A O 1
ATOM 526 N N . ASN A 1 67 ? 10.843 56.039 5.498 1.00 9.91 67 ASN A N 1
ATOM 527 C CA . ASN A 1 67 ? 12.261 56.306 5.605 1.00 10.54 67 ASN A CA 1
ATOM 528 C C . ASN A 1 67 ? 12.585 57.629 4.900 1.00 10.62 67 ASN A C 1
ATOM 529 O O . ASN A 1 67 ? 11.843 58.072 4.015 1.00 10.70 67 ASN A O 1
ATOM 534 N N . ILE A 1 68 ? 13.688 58.206 5.326 1.00 11.51 68 ILE A N 1
ATOM 535 C CA . ILE A 1 68 ? 14.205 59.459 4.807 1.00 10.72 68 ILE A CA 1
ATOM 536 C C . ILE A 1 68 ? 15.675 59.272 4.447 1.00 11.50 68 ILE A C 1
ATOM 537 O O . ILE A 1 68 ? 16.470 58.773 5.268 1.00 11.94 68 ILE A O 1
ATOM 542 N N A THR A 1 69 ? 16.043 59.645 3.236 0.50 11.58 69 THR A N 1
ATOM 543 N N B THR A 1 69 ? 16.030 59.685 3.239 0.50 11.65 69 THR A N 1
ATOM 544 C CA A THR A 1 69 ? 17.447 59.556 2.870 0.50 11.58 69 THR A CA 1
ATOM 545 C CA B THR A 1 69 ? 17.423 59.597 2.847 0.50 11.80 69 THR A CA 1
ATOM 546 C C A THR A 1 69 ? 17.888 60.896 2.265 0.50 11.22 69 THR A C 1
ATOM 547 C C B THR A 1 69 ? 17.936 60.957 2.354 0.50 11.43 69 THR A C 1
ATOM 548 O O A THR A 1 69 ? 17.146 61.872 2.233 0.50 12.14 69 THR A O 1
ATOM 549 O O B THR A 1 69 ? 17.320 62.007 2.499 0.50 12.01 69 THR A O 1
ATOM 556 N N . HIS A 1 70 ? 19.133 60.938 1.777 1.00 12.61 70 HIS A N 1
ATOM 557 C CA . HIS A 1 70 ? 19.760 62.160 1.318 1.00 13.48 70 HIS A CA 1
ATOM 558 C C . HIS A 1 70 ? 18.863 62.883 0.322 1.00 13.15 70 HIS A C 1
ATOM 559 O O . HIS A 1 70 ? 18.341 62.266 -0.642 1.00 13.65 70 HIS A O 1
ATOM 566 N N . PRO A 1 71 ? 18.800 64.206 0.409 1.00 12.85 71 PRO A N 1
ATOM 567 C CA . PRO A 1 71 ? 19.468 65.169 1.227 1.00 14.07 71 PRO A CA 1
ATOM 568 C C . PRO A 1 71 ? 18.556 65.638 2.361 1.00 13.30 71 PRO A C 1
ATOM 569 O O . PRO A 1 71 ? 18.661 66.779 2.801 1.00 14.19 71 PRO A O 1
ATOM 573 N N . TYR A 1 72 ? 17.681 64.745 2.871 1.00 11.92 72 TYR A N 1
ATOM 574 C CA . TYR A 1 72 ? 16.640 65.160 3.787 1.00 11.41 72 TYR A CA 1
ATOM 575 C C . TYR A 1 72 ? 16.799 64.735 5.256 1.00 11.75 72 TYR A C 1
ATOM 576 O O . TYR A 1 72 ? 15.910 65.080 6.064 1.00 11.86 72 TYR A O 1
ATOM 585 N N . LYS A 1 73 ? 17.833 64.013 5.661 1.00 11.77 73 LYS A N 1
ATOM 586 C CA . LYS A 1 73 ? 17.837 63.400 6.999 1.00 11.73 73 LYS A CA 1
ATOM 587 C C . LYS A 1 73 ? 18.005 64.443 8.105 1.00 11.40 73 LYS A C 1
ATOM 588 O O . LYS A 1 73 ? 17.559 64.212 9.223 1.00 11.96 73 LYS A O 1
ATOM 594 N N . GLN A 1 74 ? 18.688 65.544 7.827 1.00 12.74 74 GLN A N 1
ATOM 595 C CA . GLN A 1 74 ? 18.754 66.640 8.792 1.00 12.77 74 GLN A CA 1
ATOM 596 C C . GLN A 1 74 ? 17.508 67.576 8.746 1.00 12.72 74 GLN A C 1
ATOM 597 O O . GLN A 1 74 ? 16.958 67.958 9.788 1.00 12.89 74 GLN A O 1
ATOM 603 N N . ALA A 1 75 ? 17.069 67.904 7.530 1.00 12.20 75 ALA A N 1
ATOM 604 C CA . ALA A 1 75 ? 15.988 68.831 7.277 1.00 13.54 75 ALA A CA 1
ATOM 605 C C . ALA A 1 75 ? 14.688 68.326 7.880 1.00 12.47 75 ALA A C 1
ATOM 606 O O . ALA A 1 75 ? 13.814 69.092 8.331 1.00 14.24 75 ALA A O 1
ATOM 608 N N . VAL A 1 76 ? 14.532 67.006 7.914 1.00 12.37 76 VAL A N 1
ATOM 609 C CA . VAL A 1 76 ? 13.273 66.480 8.413 1.00 12.40 76 VAL A CA 1
ATOM 610 C C . VAL A 1 76 ? 13.065 66.712 9.886 1.00 11.87 76 VAL A C 1
ATOM 611 O O . VAL A 1 76 ? 11.908 66.771 10.359 1.00 13.19 76 VAL A O 1
ATOM 615 N N . LEU A 1 77 ? 14.116 66.796 10.709 1.00 12.60 77 LEU A N 1
ATOM 616 C CA . LEU A 1 77 ? 13.921 66.827 12.178 1.00 13.66 77 LEU A CA 1
ATOM 617 C C . LEU A 1 77 ? 12.942 67.855 12.675 1.00 13.80 77 LEU A C 1
ATOM 618 O O . LEU A 1 77 ? 12.051 67.516 13.462 1.00 13.94 77 LEU A O 1
ATOM 623 N N . PRO A 1 78 ? 13.134 69.122 12.285 1.00 13.97 78 PRO A N 1
ATOM 624 C CA . PRO A 1 78 ? 12.196 70.106 12.835 1.00 15.44 78 PRO A CA 1
ATOM 625 C C . PRO A 1 78 ? 10.730 69.964 12.397 1.00 15.29 78 PRO A C 1
ATOM 626 O O . PRO A 1 78 ? 9.843 70.588 13.014 1.00 16.61 78 PRO A O 1
ATOM 630 N N . LEU A 1 79 ? 10.457 69.142 11.392 1.00 13.95 79 LEU A N 1
ATOM 631 C CA . LEU A 1 79 ? 9.115 68.923 10.932 1.00 13.57 79 LEU A CA 1
ATOM 632 C C . LEU A 1 79 ? 8.344 67.915 11.784 1.00 13.38 79 LEU A C 1
ATOM 633 O O . LEU A 1 79 ? 7.143 67.781 11.614 1.00 15.29 79 LEU A O 1
ATOM 638 N N . LEU A 1 80 ? 9.064 67.146 12.589 1.00 12.33 80 LEU A N 1
ATOM 639 C CA . LEU A 1 80 ? 8.440 66.037 13.310 1.00 11.99 80 LEU A CA 1
ATOM 640 C C . LEU A 1 80 ? 7.923 66.442 14.637 1.00 12.54 80 LEU A C 1
ATOM 641 O O . LEU A 1 80 ? 8.424 67.376 15.290 1.00 14.08 80 LEU A O 1
ATOM 646 N N . ASP A 1 81 ? 6.935 65.693 15.162 1.00 12.26 81 ASP A N 1
ATOM 647 C CA . ASP A 1 81 ? 6.388 65.956 16.474 1.00 12.66 81 ASP A CA 1
ATOM 648 C C . ASP A 1 81 ? 7.325 65.543 17.618 1.00 13.78 81 ASP A C 1
ATOM 649 O O . ASP A 1 81 ? 7.415 66.240 18.635 1.00 15.12 81 ASP A O 1
ATOM 654 N N A GLU A 1 82 ? 8.028 64.422 17.429 0.50 12.45 82 GLU A N 1
ATOM 655 N N B GLU A 1 82 ? 7.990 64.392 17.459 0.50 12.32 82 GLU A N 1
ATOM 656 C CA A GLU A 1 82 ? 8.945 63.915 18.423 0.50 12.41 82 GLU A CA 1
ATOM 657 C CA B GLU A 1 82 ? 8.924 63.883 18.455 0.50 12.88 82 GLU A CA 1
ATOM 658 C C A GLU A 1 82 ? 10.104 63.212 17.732 0.50 11.96 82 GLU A C 1
ATOM 659 C C B GLU A 1 82 ? 10.124 63.361 17.703 0.50 12.04 82 GLU A C 1
ATOM 660 O O A GLU A 1 82 ? 9.950 62.613 16.627 0.50 10.47 82 GLU A O 1
ATOM 661 O O B GLU A 1 82 ? 10.018 63.053 16.506 0.50 11.05 82 GLU A O 1
ATOM 672 N N . VAL A 1 83 ? 11.247 63.260 18.408 1.00 12.43 83 VAL A N 1
ATOM 673 C CA . VAL A 1 83 ? 12.465 62.649 17.904 1.00 11.58 83 VAL A CA 1
ATOM 674 C C . VAL A 1 83 ? 13.224 61.929 18.969 1.00 11.71 83 VAL A C 1
ATOM 675 O O . VAL A 1 83 ? 13.357 62.459 20.070 1.00 12.85 83 VAL A O 1
ATOM 679 N N . SER A 1 84 ? 13.609 60.695 18.743 1.00 11.54 84 SER A N 1
ATOM 680 C CA . SER A 1 84 ? 14.388 59.881 19.675 1.00 12.47 84 SER A CA 1
ATOM 681 C C . SER A 1 84 ? 15.619 60.577 20.175 1.00 11.64 84 SER A C 1
ATOM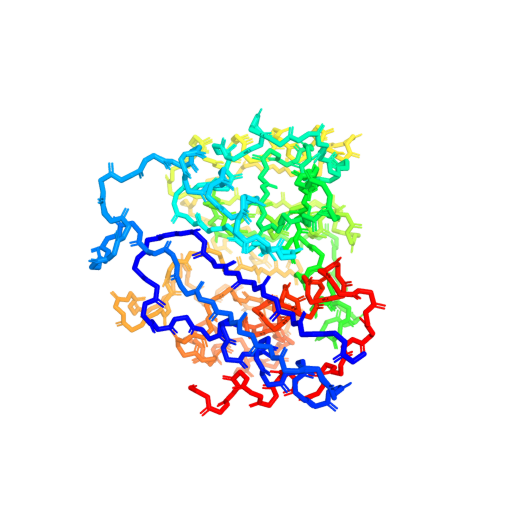 682 O O . SER A 1 84 ? 16.147 61.461 19.500 1.00 12.48 84 SER A O 1
ATOM 685 N N A GLU A 1 85 ? 16.099 60.161 21.348 0.50 13.57 85 GLU A N 1
ATOM 686 N N B GLU A 1 85 ? 16.111 60.221 21.353 0.50 13.28 85 GLU A N 1
ATOM 687 C CA A GLU A 1 85 ? 17.269 60.798 21.923 0.50 13.04 85 GLU A CA 1
ATOM 688 C CA B GLU A 1 85 ? 17.256 60.951 21.881 0.50 12.83 85 GLU A CA 1
ATOM 689 C C A GLU A 1 85 ? 18.442 60.743 20.952 0.50 14.53 85 GLU A C 1
ATOM 690 C C B GLU A 1 85 ? 18.532 60.742 21.015 0.50 14.53 85 GLU A C 1
ATOM 691 O O A GLU A 1 85 ? 19.055 61.762 20.629 0.50 14.02 85 GLU A O 1
ATOM 692 O O B GLU A 1 85 ? 19.318 61.673 20.810 0.50 12.60 85 GLU A O 1
ATOM 703 N N . GLN A 1 86 ? 18.745 59.543 20.479 1.00 13.47 86 GLN A N 1
ATOM 704 C CA . GLN A 1 86 ? 19.909 59.340 19.609 1.00 14.63 86 GLN A CA 1
ATOM 705 C C . GLN A 1 86 ? 19.789 60.163 18.306 1.00 13.34 86 GLN A C 1
ATOM 706 O O . GLN A 1 86 ? 20.766 60.795 17.842 1.00 13.96 86 GLN A O 1
ATOM 712 N N . ALA A 1 87 ? 18.624 60.121 17.655 1.00 12.98 87 ALA A N 1
ATOM 713 C CA . ALA A 1 87 ? 18.440 60.903 16.431 1.00 12.54 87 ALA A CA 1
ATOM 714 C C . ALA A 1 87 ? 18.556 62.418 16.703 1.00 11.76 87 ALA A C 1
ATOM 715 O O . ALA A 1 87 ? 19.112 63.191 15.881 1.00 12.29 87 ALA A O 1
ATOM 717 N N . THR A 1 88 ? 18.068 62.834 17.859 1.00 11.45 88 THR A N 1
ATOM 718 C CA . THR A 1 88 ? 18.171 64.225 18.219 1.00 11.30 88 THR A CA 1
ATOM 719 C C . THR A 1 88 ? 19.635 64.651 18.345 1.00 12.13 88 THR A C 1
ATOM 720 O O . THR A 1 88 ? 20.027 65.696 17.847 1.00 12.54 88 THR A O 1
ATOM 724 N N . GLN A 1 89 ? 20.394 63.864 19.106 1.00 11.45 89 GLN A N 1
ATOM 725 C CA . GLN A 1 89 ? 21.779 64.208 19.380 1.00 11.55 89 GLN A CA 1
ATOM 726 C C . GLN A 1 89 ? 22.655 64.125 18.131 1.00 12.25 89 GLN A C 1
ATOM 727 O O . GLN A 1 89 ? 23.532 64.954 17.961 1.00 11.90 89 GLN A O 1
ATOM 733 N N . LEU A 1 90 ? 22.347 63.197 17.232 1.00 11.05 90 LEU A N 1
ATOM 734 C CA . LEU A 1 90 ? 23.112 63.137 15.951 1.00 11.83 90 LEU A CA 1
ATOM 735 C C . LEU A 1 90 ? 22.6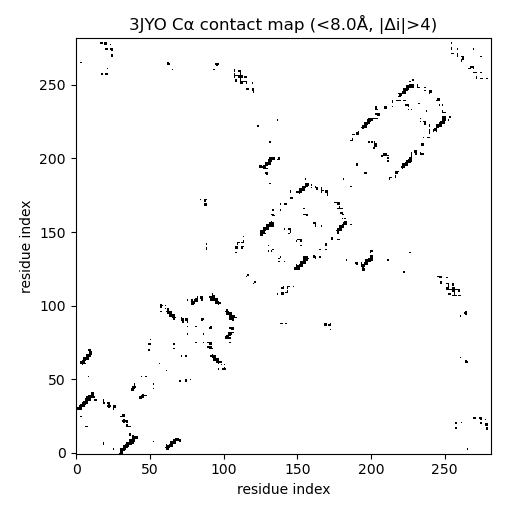99 64.266 15.034 1.00 11.24 90 LEU A C 1
ATOM 736 O O . LEU A 1 90 ? 23.486 64.692 14.184 1.00 12.62 90 LEU A O 1
ATOM 741 N N . GLY A 1 91 ? 21.436 64.671 15.139 1.00 11.60 91 GLY A N 1
ATOM 742 C CA . GLY A 1 91 ? 20.869 65.680 14.257 1.00 12.00 91 GLY A CA 1
ATOM 743 C C . GLY A 1 91 ? 20.423 65.092 12.907 1.00 12.31 91 GLY A C 1
ATOM 744 O O . GLY A 1 91 ? 20.417 65.814 11.900 1.00 14.74 91 GLY A O 1
ATOM 745 N N . ALA A 1 92 ? 20.081 63.800 12.886 1.00 11.67 92 ALA A N 1
ATOM 746 C CA . ALA A 1 92 ? 19.745 63.104 11.618 1.00 11.66 92 ALA A CA 1
ATOM 747 C C . ALA A 1 92 ? 18.708 62.031 11.920 1.00 11.27 92 ALA A C 1
ATOM 748 O O . ALA A 1 92 ? 18.856 61.232 12.877 1.00 11.76 92 ALA A O 1
ATOM 750 N N . VAL A 1 93 ? 17.665 62.003 11.076 1.00 11.73 93 VAL A N 1
ATOM 751 C CA . VAL A 1 93 ? 16.604 61.022 11.144 1.00 11.53 93 VAL A CA 1
ATOM 752 C C . VAL A 1 93 ? 16.501 60.262 9.806 1.00 11.30 93 VAL A C 1
ATOM 753 O O . VAL A 1 93 ? 16.420 60.902 8.749 1.00 11.42 93 VAL A O 1
ATOM 757 N N . ASN A 1 94 ? 16.450 58.937 9.865 1.00 11.14 94 ASN A N 1
ATOM 758 C CA . ASN A 1 94 ? 16.190 58.136 8.670 1.00 11.01 94 ASN A CA 1
ATOM 759 C C . ASN A 1 94 ? 14.890 57.364 8.684 1.00 10.90 94 ASN A C 1
ATOM 760 O O . ASN A 1 94 ? 14.590 56.710 7.666 1.00 10.75 94 ASN A O 1
ATOM 765 N N . THR A 1 95 ? 14.140 57.419 9.812 1.00 10.63 95 THR A N 1
ATOM 766 C CA . THR A 1 95 ? 12.947 56.593 10.021 1.00 10.96 95 THR A CA 1
ATOM 767 C C . THR A 1 95 ? 11.923 57.439 10.785 1.00 11.35 95 THR A C 1
ATOM 768 O O . THR A 1 95 ? 12.236 57.985 11.854 1.00 11.80 95 THR A O 1
ATOM 772 N N . VAL A 1 96 ? 10.750 57.526 10.211 1.00 11.35 96 VAL A N 1
ATOM 773 C CA . VAL A 1 96 ? 9.640 58.305 10.782 1.00 11.09 96 VAL A CA 1
ATOM 774 C C . VAL A 1 96 ? 8.452 57.344 10.969 1.00 11.22 96 VAL A C 1
ATOM 775 O O . VAL A 1 96 ? 7.920 56.797 10.003 1.00 11.70 96 VAL A O 1
ATOM 779 N N . VAL A 1 97 ? 8.060 57.138 12.228 1.00 11.22 97 VAL A N 1
ATOM 780 C CA . VAL A 1 97 ? 6.896 56.317 12.561 1.00 11.80 97 VAL A CA 1
ATOM 781 C C . VAL A 1 97 ? 5.697 57.256 12.569 1.00 11.93 97 VAL A C 1
ATOM 782 O O . VAL A 1 97 ? 5.724 58.270 13.298 1.00 13.03 97 VAL A O 1
ATOM 786 N N . ILE A 1 98 ? 4.611 56.889 11.896 1.00 11.67 98 ILE A N 1
ATOM 787 C CA . ILE A 1 98 ? 3.428 57.719 11.769 1.00 13.66 98 ILE A CA 1
ATOM 788 C C . ILE A 1 98 ? 2.314 56.921 12.450 1.00 15.01 98 ILE A C 1
ATOM 789 O O . ILE A 1 98 ? 1.985 55.834 11.990 1.00 16.25 98 ILE A O 1
ATOM 794 N N . ASP A 1 99 ? 1.731 57.437 13.543 1.00 15.42 99 ASP A N 1
ATOM 795 C CA . ASP A 1 99 ? 0.667 56.696 14.248 1.00 15.73 99 ASP A CA 1
ATOM 796 C C . ASP A 1 99 ? -0.694 56.954 13.580 1.00 16.44 99 ASP A C 1
ATOM 797 O O . ASP A 1 99 ? -0.823 57.618 12.571 1.00 17.14 99 ASP A O 1
ATOM 802 N N . ALA A 1 100 ? -1.751 56.436 14.187 1.00 19.88 100 ALA A N 1
ATOM 803 C CA . ALA A 1 100 ? -3.068 56.537 13.539 1.00 19.69 100 ALA A CA 1
ATOM 804 C C . ALA A 1 100 ? -3.614 57.982 13.288 1.00 19.75 100 ALA A C 1
ATOM 805 O O . ALA A 1 100 ? -4.460 58.105 12.448 1.00 19.48 100 ALA A O 1
ATOM 807 N N . THR A 1 101 ? -3.155 59.033 14.013 1.00 20.10 101 THR A N 1
ATOM 808 C CA . THR A 1 101 ? -3.505 60.498 13.722 1.00 17.00 101 THR A CA 1
ATOM 809 C C . THR A 1 101 ? -2.659 61.399 12.863 1.00 17.12 101 THR A C 1
ATOM 810 O O . THR A 1 101 ? -2.982 62.608 12.673 1.00 19.33 101 THR A O 1
ATOM 814 N N . GLY A 1 102 ? -1.550 60.847 12.384 1.00 15.21 102 GLY A N 1
ATOM 815 C CA . GLY A 1 102 ? -0.581 61.560 11.665 1.00 16.09 102 GLY A CA 1
ATOM 816 C C . GLY A 1 102 ? 0.461 62.102 12.622 1.00 14.99 102 GLY A C 1
ATOM 817 O O . GLY A 1 102 ? 1.292 62.849 12.143 1.00 19.60 102 GLY A O 1
ATOM 818 N N . HIS A 1 103 ? 0.489 61.710 13.926 1.00 14.64 103 HIS A N 1
ATOM 819 C CA . HIS A 1 103 ? 1.639 62.098 14.763 1.00 12.87 103 HIS A CA 1
ATOM 820 C C . HIS A 1 103 ? 2.925 61.355 14.383 1.00 12.67 103 HIS A C 1
ATOM 821 O O . HIS A 1 103 ? 2.911 60.131 14.175 1.00 14.35 103 HIS A O 1
ATOM 828 N N . THR A 1 104 ? 4.043 62.089 14.379 1.00 12.58 104 THR A N 1
ATOM 829 C CA . THR A 1 104 ? 5.313 61.571 13.847 1.00 12.52 104 THR A CA 1
ATOM 830 C C . THR A 1 104 ? 6.393 61.494 14.940 1.00 12.67 104 THR A C 1
ATOM 831 O O . THR A 1 104 ? 6.522 62.403 15.786 1.00 14.92 104 THR A O 1
ATOM 835 N N . THR A 1 105 ? 7.149 60.390 14.898 1.00 12.05 105 THR A N 1
ATOM 836 C CA . THR A 1 105 ? 8.323 60.220 15.704 1.00 11.75 105 THR A CA 1
ATOM 837 C C . THR A 1 105 ? 9.498 59.799 14.829 1.00 11.66 105 THR A C 1
ATOM 838 O O . THR A 1 105 ? 9.440 58.788 14.137 1.00 11.70 105 THR A O 1
ATOM 842 N N . GLY A 1 106 ? 10.563 60.556 14.966 1.00 11.76 106 GLY A N 1
ATOM 843 C CA . GLY A 1 106 ? 11.820 60.290 14.267 1.00 11.63 106 GLY A CA 1
ATOM 844 C C . GLY A 1 106 ? 12.767 59.387 15.019 1.00 11.71 106 GLY A C 1
ATOM 845 O O . GLY A 1 106 ? 12.894 59.504 16.260 1.00 12.29 106 GLY A O 1
ATOM 846 N N . HIS A 1 107 ? 13.466 58.530 14.277 1.00 11.34 107 HIS A N 1
ATOM 847 C CA . HIS A 1 107 ? 14.435 57.634 14.784 1.00 11.08 107 HIS A CA 1
ATOM 848 C C . HIS A 1 107 ? 15.605 57.541 13.817 1.00 11.21 107 HIS A C 1
ATOM 849 O O . HIS A 1 107 ? 15.478 57.988 12.661 1.00 11.33 107 HIS A O 1
ATOM 856 N N . ASN A 1 108 ? 16.696 56.915 14.242 1.00 11.22 108 ASN A N 1
ATOM 857 C CA . ASN A 1 108 ? 17.848 56.696 13.385 1.00 11.32 108 ASN A CA 1
ATOM 858 C C . ASN A 1 108 ? 18.298 55.246 13.430 1.00 11.82 108 ASN A C 1
ATOM 859 O O . ASN A 1 108 ? 18.955 54.778 14.392 1.00 11.54 108 ASN A O 1
ATOM 864 N N . THR A 1 109 ? 17.874 54.495 12.407 1.00 10.73 109 THR A N 1
ATOM 865 C CA . THR A 1 109 ? 18.200 53.085 12.316 1.00 11.11 109 THR A CA 1
ATOM 866 C C . THR A 1 109 ? 19.511 52.858 11.528 1.00 10.83 109 THR A C 1
ATOM 867 O O . THR A 1 109 ? 19.965 51.709 11.471 1.00 12.05 109 THR A O 1
ATOM 871 N N . ASP A 1 110 ? 20.119 53.915 10.944 1.00 11.64 110 ASP A N 1
ATOM 872 C CA . ASP A 1 110 ? 21.503 53.785 10.478 1.00 11.34 110 ASP A CA 1
ATOM 873 C C . ASP A 1 110 ? 22.404 53.539 11.683 1.00 11.96 110 ASP A C 1
ATOM 874 O O . ASP A 1 110 ? 23.289 52.695 11.627 1.00 11.64 110 ASP A O 1
ATOM 879 N N . VAL A 1 111 ? 22.194 54.281 12.766 1.00 10.82 111 VAL A N 1
ATOM 880 C CA . VAL A 1 111 ? 22.997 54.068 13.964 1.00 10.56 111 VAL A CA 1
ATOM 881 C C . VAL A 1 111 ? 22.739 52.690 14.575 1.00 11.38 111 VAL A C 1
ATOM 882 O O . VAL A 1 111 ? 23.674 51.930 14.825 1.00 11.80 111 VAL A O 1
ATOM 886 N N . SER A 1 112 ? 21.470 52.364 14.820 1.00 11.37 112 SER A N 1
ATOM 887 C CA . SER A 1 112 ? 21.189 51.067 15.426 1.00 11.88 112 SER A CA 1
ATOM 888 C C . SER A 1 112 ? 21.589 49.875 14.518 1.00 11.78 112 SER A C 1
ATOM 889 O O . SER A 1 112 ? 22.137 48.887 14.943 1.00 12.16 112 SER A O 1
ATOM 892 N N . GLY A 1 113 ? 21.399 50.061 13.211 1.00 11.29 113 GLY A N 1
ATOM 893 C CA . GLY A 1 113 ? 21.780 49.085 12.223 1.00 11.84 113 GLY A CA 1
ATOM 894 C C . GLY A 1 113 ? 23.251 48.768 12.214 1.00 11.71 113 GLY A C 1
ATOM 895 O O . GLY A 1 113 ? 23.646 47.610 12.156 1.00 12.00 113 GLY A O 1
ATOM 896 N N . PHE A 1 114 ? 24.064 49.815 12.109 1.00 11.05 114 PHE A N 1
ATOM 897 C CA . PHE A 1 114 ? 25.503 49.589 12.081 1.00 11.80 114 PHE A CA 1
ATOM 898 C C . PHE A 1 114 ? 25.967 48.914 13.384 1.00 11.16 114 PHE A C 1
ATOM 899 O O . PHE A 1 114 ? 26.768 48.010 13.376 1.00 11.72 114 PHE A O 1
ATOM 907 N N . GLY A 1 115 ? 25.440 49.379 14.520 1.00 11.08 115 GLY A N 1
ATOM 908 C CA . GLY A 1 115 ? 25.749 48.770 15.824 1.00 11.80 115 GLY A CA 1
ATOM 909 C C . GLY A 1 115 ? 25.410 47.316 15.859 1.00 11.86 115 GLY A C 1
ATOM 910 O O . GLY A 1 115 ? 26.203 46.511 16.334 1.00 12.06 115 GLY A O 1
ATOM 911 N N . ARG A 1 116 ? 24.211 46.956 15.357 1.00 11.61 116 ARG A N 1
ATOM 912 C CA . ARG A 1 116 ? 23.852 45.563 15.315 1.00 12.49 116 ARG A CA 1
ATOM 913 C C . ARG A 1 116 ? 24.805 44.756 14.397 1.00 11.78 116 ARG A C 1
ATOM 914 O O . ARG A 1 116 ? 25.149 43.632 14.729 1.00 11.97 116 ARG A O 1
ATOM 922 N N . GLY A 1 117 ? 25.185 45.321 13.250 1.00 11.58 117 GLY A N 1
ATOM 923 C CA . GLY A 1 117 ? 26.147 44.657 12.399 1.00 12.24 117 GLY A CA 1
ATOM 924 C C . GLY A 1 117 ? 27.447 44.355 13.113 1.00 11.80 117 GLY A C 1
ATOM 925 O O . GLY A 1 117 ? 28.058 43.295 12.881 1.00 12.44 117 GLY A O 1
ATOM 926 N N A MET A 1 118 ? 27.963 45.287 13.906 0.50 11.35 118 MET A N 1
ATOM 927 N N B MET A 1 118 ? 27.945 45.310 13.898 0.50 11.92 118 MET A N 1
ATOM 928 C CA A MET A 1 118 ? 29.188 45.050 14.692 0.50 12.03 118 MET A CA 1
ATOM 929 C CA B MET A 1 118 ? 29.139 45.118 14.738 0.50 12.37 118 MET A CA 1
ATOM 930 C C A MET A 1 118 ? 29.028 43.913 15.700 0.50 12.44 118 MET A C 1
ATOM 931 C C B MET A 1 118 ? 28.970 43.873 15.613 0.50 12.26 118 MET A C 1
ATOM 932 O O A MET A 1 118 ? 29.979 43.157 15.942 0.50 13.28 118 MET A O 1
ATOM 933 O O B MET A 1 118 ? 29.823 42.973 15.637 0.50 11.85 118 MET A O 1
ATOM 942 N N . GLU A 1 119 ? 27.858 43.834 16.339 1.00 11.46 119 GLU A N 1
ATOM 943 C CA . GLU A 1 119 ? 27.600 42.713 17.263 1.00 12.36 119 GLU A CA 1
ATOM 944 C C . GLU A 1 119 ? 27.545 41.377 16.523 1.00 12.99 119 GLU A C 1
ATOM 945 O O . GLU A 1 119 ? 28.023 40.355 17.054 1.00 14.36 119 GLU A O 1
ATOM 951 N N . GLU A 1 120 ? 26.927 41.378 15.351 1.00 12.06 120 GLU A N 1
ATOM 952 C CA . GLU A 1 120 ? 26.635 40.157 14.607 1.00 12.45 120 GLU A CA 1
ATOM 953 C C . GLU A 1 120 ? 27.893 39.667 13.882 1.00 13.25 120 GLU A C 1
ATOM 954 O O . GLU A 1 120 ? 28.128 38.471 13.772 1.00 13.57 120 GLU A O 1
ATOM 960 N N . GLY A 1 121 ? 28.667 40.616 13.352 1.00 11.96 121 GLY A N 1
ATOM 961 C CA . GLY A 1 121 ? 29.799 40.302 12.422 1.00 13.00 121 GLY A CA 1
ATOM 962 C C . GLY A 1 121 ? 31.200 40.488 12.967 1.00 11.95 121 GLY A C 1
ATOM 963 O O . GLY A 1 121 ? 32.142 39.958 12.399 1.00 13.15 121 GLY A O 1
ATOM 964 N N . LEU A 1 122 ? 31.334 41.265 14.052 1.00 12.40 122 LEU A N 1
ATOM 965 C CA . LEU A 1 122 ? 32.609 41.469 14.704 1.00 11.80 122 LEU A CA 1
ATOM 966 C C . LEU A 1 122 ? 32.520 41.325 16.226 1.00 12.66 122 LEU A C 1
ATOM 967 O O . LEU A 1 122 ? 33.011 42.175 16.952 1.00 12.77 122 LEU A O 1
ATOM 972 N N . PRO A 1 123 ? 31.951 40.216 16.705 1.00 12.69 123 PRO A N 1
ATOM 973 C CA . PRO A 1 123 ? 31.724 40.078 18.149 1.00 12.87 123 PRO A CA 1
ATOM 974 C C . PRO A 1 123 ? 33.000 40.130 18.963 1.00 13.42 123 PRO A C 1
ATOM 975 O O . PRO A 1 123 ? 32.925 40.538 20.108 1.00 15.52 123 PRO A O 1
ATOM 979 N N . ASN A 1 124 ? 34.143 39.695 18.428 1.00 13.40 124 ASN A N 1
ATOM 980 C CA . ASN A 1 124 ? 35.407 39.654 19.155 1.00 13.51 124 ASN A CA 1
ATOM 981 C C . ASN A 1 124 ? 36.382 40.776 18.826 1.00 13.53 124 ASN A C 1
ATOM 982 O O . ASN A 1 124 ? 37.509 40.729 19.299 1.00 14.45 124 ASN A O 1
ATOM 987 N N . ALA A 1 125 ? 35.973 41.779 18.040 1.00 13.49 125 ALA A N 1
ATOM 988 C CA . ALA A 1 125 ? 36.895 42.838 17.634 1.00 13.98 125 ALA A CA 1
ATOM 989 C C . ALA A 1 125 ? 37.406 43.650 18.820 1.00 14.26 125 ALA A C 1
ATOM 990 O O . ALA A 1 125 ? 36.665 43.950 19.800 1.00 14.26 125 ALA A O 1
ATOM 992 N N . LYS A 1 126 ? 38.669 44.048 18.706 1.00 12.54 126 LYS A N 1
ATOM 993 C CA . LYS A 1 126 ? 39.309 44.957 19.639 1.00 14.03 126 LYS A CA 1
ATOM 994 C C . LYS A 1 126 ? 38.964 46.384 19.243 1.00 12.41 126 LYS A C 1
ATOM 995 O O . LYS A 1 126 ? 39.142 46.777 18.082 1.00 12.46 126 LYS A O 1
ATOM 1001 N N . LEU A 1 127 ? 38.449 47.132 20.226 1.00 12.87 127 LEU A N 1
ATOM 1002 C CA . LEU A 1 127 ? 37.822 48.436 19.964 1.00 13.34 127 LEU A CA 1
ATOM 1003 C C . LEU A 1 127 ? 38.542 49.636 20.631 1.00 12.68 127 LEU A C 1
ATOM 1004 O O . LEU A 1 127 ? 38.047 50.753 20.616 1.00 15.05 127 LEU A O 1
ATOM 1009 N N . ASP A 1 128 ? 39.731 49.419 21.177 1.00 12.82 128 ASP A N 1
ATOM 1010 C CA . ASP A 1 128 ? 40.424 50.524 21.848 1.00 13.51 128 ASP A CA 1
ATOM 1011 C C . ASP A 1 128 ? 40.697 51.752 20.924 1.00 13.31 128 ASP A C 1
ATOM 1012 O O . ASP A 1 128 ? 40.483 52.914 21.354 1.00 14.44 128 ASP A O 1
ATOM 1017 N N . SER A 1 129 ? 41.166 51.485 19.703 1.00 12.80 129 SER A N 1
ATOM 1018 C CA . SER A 1 129 ? 41.559 52.537 18.803 1.00 12.71 129 SER A CA 1
ATOM 1019 C C . SER A 1 129 ? 41.081 52.169 17.421 1.00 12.21 129 SER A C 1
ATOM 1020 O O . SER A 1 129 ? 41.468 51.113 16.890 1.00 12.33 129 SER A O 1
ATOM 1023 N N . VAL A 1 130 ? 40.225 53.006 16.858 1.00 12.14 130 VAL A N 1
ATOM 1024 C CA . VAL A 1 130 ? 39.687 52.781 15.504 1.00 11.49 130 VAL A CA 1
ATOM 1025 C C . VAL A 1 130 ? 39.809 54.040 14.664 1.00 11.29 130 VAL A C 1
ATOM 1026 O O . VAL A 1 130 ? 39.766 55.145 15.211 1.00 11.62 130 VAL A O 1
ATOM 1030 N N . VAL A 1 131 ? 40.034 53.831 13.358 1.00 10.77 131 VAL A N 1
ATOM 1031 C CA . VAL A 1 131 ? 40.096 54.919 12.403 1.00 10.91 131 VAL A CA 1
ATOM 1032 C C . VAL A 1 131 ? 38.907 54.795 11.461 1.00 11.49 131 VAL A C 1
ATOM 1033 O O . VAL A 1 131 ? 38.581 53.689 11.053 1.00 12.33 131 VAL A O 1
ATOM 1037 N N . GLN A 1 132 ? 38.289 55.925 11.157 1.00 10.98 132 GLN A N 1
ATOM 1038 C CA . GLN A 1 132 ? 37.204 55.964 10.154 1.00 10.92 132 GLN A CA 1
ATOM 1039 C C . GLN A 1 132 ? 37.594 56.967 9.114 1.00 11.96 132 GLN A C 1
ATOM 1040 O O . GLN A 1 132 ? 37.957 58.086 9.469 1.00 12.05 132 GLN A O 1
ATOM 1046 N N . VAL A 1 133 ? 37.532 56.536 7.851 1.00 10.91 133 VAL A N 1
ATOM 1047 C CA . VAL A 1 133 ? 37.865 57.421 6.743 1.00 11.88 133 VAL A CA 1
ATOM 1048 C C . VAL A 1 133 ? 36.543 57.803 6.100 1.00 12.38 133 VAL A C 1
ATOM 1049 O O . VAL A 1 133 ? 35.863 56.957 5.529 1.00 12.46 133 VAL A O 1
ATOM 1053 N N . GLY A 1 134 ? 36.216 59.092 6.142 1.00 11.48 134 GLY A N 1
ATOM 1054 C CA . GLY A 1 134 ? 34.966 59.593 5.593 1.00 11.89 134 GLY A CA 1
ATOM 1055 C C . GLY A 1 134 ? 34.003 60.075 6.682 1.00 12.57 134 GLY A C 1
ATOM 1056 O O . GLY A 1 134 ? 33.640 59.303 7.581 1.00 13.21 134 GLY A O 1
ATOM 1057 N N . ALA A 1 135 ? 33.645 61.356 6.599 1.00 12.33 135 ALA A N 1
ATOM 1058 C CA . ALA A 1 135 ? 32.785 62.050 7.544 1.00 13.38 135 ALA A CA 1
ATOM 1059 C C . ALA A 1 135 ? 31.576 62.697 6.857 1.00 14.99 135 ALA A C 1
ATOM 1060 O O . ALA A 1 135 ? 30.989 63.644 7.412 1.00 18.52 135 ALA A O 1
ATOM 1062 N N . GLY A 1 136 ? 31.009 62.052 5.857 1.00 14.57 136 GLY A N 1
ATOM 1063 C CA . GLY A 1 136 ? 29.697 62.449 5.340 1.00 15.73 136 GLY A CA 1
ATOM 1064 C C . GLY A 1 136 ? 28.518 61.953 6.227 1.00 15.72 136 GLY A C 1
ATOM 1065 O O . GLY A 1 136 ? 28.634 61.591 7.417 1.00 16.99 136 GLY A O 1
ATOM 1066 N N . GLY A 1 137 ? 27.359 61.924 5.588 1.00 19.36 137 GLY A N 1
ATOM 1067 C CA . GLY A 1 137 ? 26.165 61.413 6.200 1.00 21.25 137 GLY A CA 1
ATOM 1068 C C . GLY A 1 137 ? 26.327 60.040 6.783 1.00 17.88 137 GLY A C 1
ATOM 1069 O O . GLY A 1 137 ? 26.053 59.840 7.969 1.00 19.45 137 GLY A O 1
ATOM 1070 N N . VAL A 1 138 ? 26.755 59.069 5.974 1.00 19.75 138 VAL A N 1
ATOM 1071 C CA . VAL A 1 138 ? 26.779 57.695 6.542 1.00 17.51 138 VAL A CA 1
ATOM 1072 C C . VAL A 1 138 ? 27.816 57.648 7.636 1.00 14.70 138 VAL A C 1
ATOM 1073 O O . VAL A 1 138 ? 27.592 57.067 8.707 1.00 14.96 138 VAL A O 1
ATOM 1077 N N . GLY A 1 139 ? 28.911 58.356 7.434 1.00 16.22 139 GLY A N 1
ATOM 1078 C CA . GLY A 1 139 ? 29.969 58.379 8.397 1.00 14.06 139 GLY A CA 1
ATOM 1079 C C . GLY A 1 139 ? 29.513 58.927 9.732 1.00 13.22 139 GLY A C 1
ATOM 1080 O O . GLY A 1 139 ? 29.983 58.470 10.759 1.00 13.02 139 GLY A O 1
ATOM 1081 N N . ASN A 1 140 ? 28.595 59.886 9.745 1.00 13.57 140 ASN A N 1
ATOM 1082 C CA . ASN A 1 140 ? 28.140 60.424 10.980 1.00 13.15 140 ASN A CA 1
ATOM 1083 C C . ASN A 1 140 ? 27.425 59.329 11.854 1.00 12.38 140 ASN A C 1
ATOM 1084 O O . ASN A 1 140 ? 27.660 59.184 13.079 1.00 12.29 140 ASN A O 1
ATOM 1089 N N . ALA A 1 141 ? 26.535 58.569 11.221 1.00 12.69 141 ALA A N 1
ATOM 1090 C CA . ALA A 1 141 ? 25.855 57.467 11.902 1.00 12.40 141 ALA A CA 1
ATOM 1091 C C . ALA A 1 141 ? 26.780 56.333 12.348 1.00 11.72 141 ALA A C 1
ATOM 1092 O O . ALA A 1 141 ? 26.659 55.802 13.480 1.00 11.41 141 ALA A O 1
ATOM 1094 N N . VAL A 1 142 ? 27.720 55.982 11.476 1.00 12.24 142 VAL A N 1
ATOM 1095 C CA . VAL A 1 142 ? 28.711 54.942 11.789 1.00 11.89 142 VAL A CA 1
ATOM 1096 C C . VAL A 1 142 ? 29.556 55.342 13.021 1.00 11.45 142 VAL A C 1
ATOM 1097 O O . VAL A 1 142 ? 29.791 54.535 13.923 1.00 11.67 142 VAL A O 1
ATOM 1101 N N . ALA A 1 143 ? 30.039 56.574 13.024 1.00 11.36 143 ALA A N 1
ATOM 1102 C CA . ALA A 1 143 ? 30.871 57.036 14.165 1.00 11.80 143 ALA A CA 1
ATOM 1103 C C . ALA A 1 143 ? 30.110 56.977 15.467 1.00 11.99 143 ALA A C 1
ATOM 1104 O O . ALA A 1 143 ? 30.638 56.540 16.478 1.00 12.03 143 ALA A O 1
ATOM 1106 N N . TYR A 1 144 ? 28.846 57.394 15.427 1.00 11.12 144 TYR A N 1
ATOM 1107 C CA . TYR A 1 144 ? 28.024 57.327 16.618 1.00 10.81 144 TYR A CA 1
ATOM 1108 C C . TYR A 1 144 ? 27.868 55.918 17.123 1.00 11.68 144 TYR A C 1
ATOM 1109 O O . TYR A 1 144 ? 27.980 55.650 18.319 1.00 11.80 144 TYR A O 1
ATOM 1118 N N . ALA A 1 145 ? 27.546 55.012 16.209 1.00 11.61 145 ALA A N 1
ATOM 1119 C CA . ALA A 1 145 ? 27.426 53.610 16.537 1.00 11.75 145 ALA A CA 1
ATOM 1120 C C . ALA A 1 145 ? 28.680 53.037 17.165 1.00 11.84 145 ALA A C 1
ATOM 1121 O O . ALA A 1 145 ? 28.643 52.326 18.166 1.00 12.63 145 ALA A O 1
ATOM 1123 N N . LEU A 1 146 ? 29.823 53.360 16.551 1.00 13.39 146 LEU A N 1
ATOM 1124 C CA . LEU A 1 146 ? 31.108 52.842 17.039 1.00 14.32 146 LEU A CA 1
ATOM 1125 C C . LEU A 1 146 ? 31.364 53.236 18.499 1.00 12.92 146 LEU A C 1
ATOM 1126 O O . LEU A 1 146 ? 31.668 52.373 19.323 1.00 15.43 146 LEU A O 1
ATOM 1131 N N . VAL A 1 147 ? 31.213 54.521 18.806 1.00 12.71 147 VAL A N 1
ATOM 1132 C CA . VAL A 1 147 ? 31.640 55.018 20.152 1.00 12.89 147 VAL A CA 1
ATOM 1133 C C . VAL A 1 147 ? 30.591 54.792 21.291 1.00 14.36 147 VAL A C 1
ATOM 1134 O O . VAL A 1 147 ? 30.902 55.001 22.507 1.00 15.49 147 VAL A O 1
ATOM 1138 N N . THR A 1 148 ? 29.366 54.449 20.868 1.00 15.04 148 THR A N 1
ATOM 1139 C CA . THR A 1 148 ? 28.344 53.955 21.831 1.00 15.17 148 THR A CA 1
ATOM 1140 C C . THR A 1 148 ? 28.379 52.436 22.001 1.00 17.31 148 THR A C 1
ATOM 1141 O O . THR A 1 148 ? 27.704 51.912 22.897 1.00 20.73 148 THR A O 1
ATOM 1145 N N . HIS A 1 149 ? 29.170 51.751 21.171 1.00 20.28 149 HIS A N 1
ATOM 1146 C CA . HIS A 1 149 ? 29.328 50.305 21.166 1.00 22.13 149 HIS A CA 1
ATOM 1147 C C . HIS A 1 149 ? 30.777 49.966 21.629 1.00 17.35 149 HIS A C 1
ATOM 1148 O O . HIS A 1 149 ? 31.304 48.952 21.211 1.00 19.36 149 HIS A O 1
ATOM 1155 N N . GLY A 1 150 ? 31.385 50.796 22.486 1.00 19.96 150 GLY A N 1
ATOM 1156 C CA . GLY A 1 150 ? 32.619 50.485 23.179 1.00 16.22 150 GLY A CA 1
ATOM 1157 C C . GLY A 1 150 ? 33.959 50.895 22.505 1.00 14.67 150 GLY A C 1
ATOM 1158 O O . GLY A 1 150 ? 35.052 50.551 23.006 1.00 15.43 150 GLY A O 1
ATOM 1159 N N . VAL A 1 151 ? 33.925 51.645 21.398 1.00 14.16 151 VAL A N 1
ATOM 1160 C CA . VAL A 1 151 ? 35.170 52.201 20.833 1.00 13.16 151 VAL A CA 1
ATOM 1161 C C . VAL A 1 151 ? 35.630 53.322 21.767 1.00 12.22 151 VAL A C 1
ATOM 1162 O O . VAL A 1 151 ? 34.943 54.311 21.960 1.00 13.00 151 VAL A O 1
ATOM 1166 N N A GLN A 1 152 ? 36.854 53.230 22.262 0.50 12.78 152 GLN A N 1
ATOM 1167 N N B GLN A 1 152 ? 36.832 53.128 22.273 0.50 12.89 152 GLN A N 1
ATOM 1168 C CA A GLN A 1 152 ? 37.340 54.255 23.214 0.50 11.81 152 GLN A CA 1
ATOM 1169 C CA B GLN A 1 152 ? 37.401 54.039 23.249 0.50 13.40 152 GLN A CA 1
ATOM 1170 C C A GLN A 1 152 ? 37.765 55.549 22.519 0.50 11.21 152 GLN A C 1
ATOM 1171 C C B GLN A 1 152 ? 37.902 55.319 22.593 0.50 11.69 152 GLN A C 1
ATOM 1172 O O A GLN A 1 152 ? 37.283 56.630 22.838 0.50 11.69 152 GLN A O 1
ATOM 1173 O O B GLN A 1 152 ? 37.679 56.440 23.075 0.50 13.04 152 GLN A O 1
ATOM 1184 N N A LYS A 1 153 ? 38.619 55.424 21.505 0.50 11.04 153 LYS A N 1
ATOM 1185 N N B LYS A 1 153 ? 38.521 55.147 21.433 0.50 11.93 153 LYS A N 1
ATOM 1186 C CA A LYS A 1 153 ? 39.069 56.571 20.712 0.50 11.43 153 LYS A CA 1
ATOM 1187 C CA B LYS A 1 153 ? 39.071 56.268 20.674 0.50 12.91 153 LYS A CA 1
ATOM 1188 C C A LYS A 1 153 ? 38.917 56.253 19.231 0.50 11.64 153 LYS A C 1
ATOM 1189 C C B LYS A 1 153 ? 38.761 56.070 19.190 0.50 12.43 153 LYS A C 1
ATOM 1190 O O A LYS A 1 153 ? 39.525 55.314 18.711 0.50 11.65 153 LYS A O 1
ATOM 1191 O O B LYS A 1 153 ? 39.094 55.009 18.622 0.50 10.70 153 LYS A O 1
ATOM 1202 N N . LEU A 1 154 ? 38.098 57.061 18.586 1.00 11.65 154 LEU A N 1
ATOM 1203 C CA . LEU A 1 154 ? 37.834 57.035 17.128 1.00 10.80 154 LEU A CA 1
ATOM 1204 C C . LEU A 1 154 ? 38.523 58.256 16.520 1.00 11.72 154 LEU A C 1
ATOM 1205 O O . LEU A 1 154 ? 38.240 59.418 16.884 1.00 12.52 154 LEU A O 1
ATOM 1210 N N . GLN A 1 155 ? 39.410 58.009 15.539 1.00 11.16 155 GLN A N 1
ATOM 1211 C CA . GLN A 1 155 ? 40.047 59.083 14.770 1.00 12.30 155 GLN A CA 1
ATOM 1212 C C . GLN A 1 155 ? 39.329 59.094 13.431 1.00 12.29 155 GLN A C 1
ATOM 1213 O O . GLN A 1 155 ? 39.333 58.089 12.727 1.00 13.05 155 GLN A O 1
ATOM 1219 N N . VAL A 1 156 ? 38.770 60.232 13.050 1.00 12.76 156 VAL A N 1
ATOM 1220 C CA . VAL A 1 156 ? 38.017 60.360 11.787 1.00 12.74 156 VAL A CA 1
ATOM 1221 C C . VAL A 1 156 ? 38.751 61.314 10.864 1.00 12.73 156 VAL A C 1
ATOM 1222 O O . VAL A 1 156 ? 39.099 62.423 11.260 1.00 14.34 156 VAL A O 1
ATOM 1226 N N . ALA A 1 157 ? 38.986 60.833 9.631 1.00 12.58 157 ALA A N 1
ATOM 1227 C CA . ALA A 1 157 ? 39.659 61.637 8.618 1.00 12.93 157 ALA A CA 1
ATOM 1228 C C . ALA A 1 157 ? 38.676 61.875 7.497 1.00 13.50 157 ALA A C 1
ATOM 1229 O O . ALA A 1 157 ? 37.934 60.990 7.118 1.00 14.99 157 ALA A O 1
ATOM 1231 N N . ASP A 1 158 ? 38.747 63.065 6.915 1.00 12.33 158 ASP A N 1
ATOM 1232 C CA . ASP A 1 158 ? 37.992 63.394 5.690 1.00 12.75 158 ASP A CA 1
ATOM 1233 C C . ASP A 1 158 ? 38.856 64.368 4.881 1.00 12.90 158 ASP A C 1
ATOM 1234 O O . ASP A 1 158 ? 39.594 65.170 5.457 1.00 14.52 158 ASP A O 1
ATOM 1239 N N . LEU A 1 159 ? 38.811 64.256 3.570 1.00 13.61 159 LEU A N 1
ATOM 1240 C CA . LEU A 1 159 ? 39.490 65.250 2.733 1.00 14.83 159 LEU A CA 1
ATOM 1241 C C . LEU A 1 159 ? 39.051 66.655 3.129 1.00 15.02 159 LEU A C 1
ATOM 1242 O O . LEU A 1 159 ? 39.874 67.574 3.129 1.00 15.35 159 LEU A O 1
ATOM 1247 N N . ASP A 1 160 ? 37.772 66.824 3.491 1.00 14.19 160 ASP A N 1
ATOM 1248 C CA . ASP A 1 160 ? 37.258 68.096 3.981 1.00 15.12 160 ASP A CA 1
ATOM 1249 C C . ASP A 1 160 ? 37.382 68.076 5.493 1.00 16.57 160 ASP A C 1
ATOM 1250 O O . ASP A 1 160 ? 36.557 67.471 6.212 1.00 16.40 160 ASP A O 1
ATOM 1255 N N A THR A 1 161 ? 38.295 68.882 5.997 0.50 15.69 161 THR A N 1
ATOM 1256 N N B THR A 1 161 ? 38.501 68.583 6.005 0.50 16.76 161 THR A N 1
ATOM 1257 C CA A THR A 1 161 ? 38.534 68.947 7.410 0.50 14.60 161 THR A CA 1
ATOM 1258 C CA B THR A 1 161 ? 38.840 68.511 7.436 0.50 15.82 161 THR A CA 1
ATOM 1259 C C A THR A 1 161 ? 37.309 69.480 8.150 0.50 14.19 161 THR A C 1
ATOM 1260 C C B THR A 1 161 ? 37.708 68.996 8.328 0.50 14.33 161 THR A C 1
ATOM 1261 O O A THR A 1 161 ? 37.015 69.020 9.251 0.50 13.87 161 THR A O 1
ATOM 1262 O O B THR A 1 161 ? 37.472 68.450 9.424 0.50 15.03 161 THR A O 1
ATOM 1269 N N A SER A 1 162 ? 36.530 70.376 7.550 0.50 13.57 162 SER A N 1
ATOM 1270 N N B SER A 1 162 ? 37.012 70.029 7.843 0.50 15.45 162 SER A N 1
ATOM 1271 C CA A SER A 1 162 ? 35.354 70.924 8.253 0.50 14.04 162 SER A CA 1
ATOM 1272 C CA B SER A 1 162 ? 35.839 70.599 8.533 0.50 16.32 162 SER A CA 1
ATOM 1273 C C A SER A 1 162 ? 34.369 69.840 8.646 0.50 13.74 162 SER A C 1
ATOM 1274 C C B SER A 1 162 ? 34.699 69.618 8.814 0.50 17.13 162 SER A C 1
ATOM 1275 O O A SER A 1 162 ? 33.701 69.920 9.697 0.50 12.70 162 SER A O 1
ATOM 1276 O O B SER A 1 162 ? 34.180 69.616 9.942 0.50 14.98 162 SER A O 1
ATOM 1281 N N . ARG A 1 163 ? 34.294 68.808 7.827 1.00 16.13 163 ARG A N 1
ATOM 1282 C CA . ARG A 1 163 ? 33.335 67.736 8.047 1.00 15.12 163 ARG A CA 1
ATOM 1283 C C . ARG A 1 163 ? 33.811 66.843 9.180 1.00 14.21 163 ARG A C 1
ATOM 1284 O O . ARG A 1 163 ? 33.006 66.443 10.015 1.00 14.35 163 ARG A O 1
ATOM 1292 N N . ALA A 1 164 ? 35.109 66.507 9.177 1.00 13.58 164 ALA A N 1
ATOM 1293 C CA . ALA A 1 164 ? 35.600 65.621 10.244 1.00 12.26 164 ALA A CA 1
ATOM 1294 C C . ALA A 1 164 ? 35.493 66.289 11.601 1.00 12.62 164 ALA A C 1
ATOM 1295 O O . ALA A 1 164 ? 35.035 65.662 12.589 1.00 13.21 164 ALA A O 1
ATOM 1297 N N A GLN A 1 165 ? 35.919 67.538 11.735 0.50 13.95 165 GLN A N 1
ATOM 1298 N N B GLN A 1 165 ? 35.817 67.578 11.659 0.50 13.61 165 GLN A N 1
ATOM 1299 C CA A GLN A 1 165 ? 35.795 68.193 13.043 0.50 14.74 165 GLN A CA 1
ATOM 1300 C CA B GLN A 1 165 ? 35.768 68.372 12.895 0.50 12.85 165 GLN A CA 1
ATOM 1301 C C A GLN A 1 165 ? 34.321 68.379 13.471 0.50 12.91 165 GLN A C 1
ATOM 1302 C C B GLN A 1 165 ? 34.359 68.550 13.453 0.50 12.61 165 GLN A C 1
ATOM 1303 O O A GLN A 1 165 ? 33.978 68.160 14.632 0.50 12.71 165 GLN A O 1
ATOM 1304 O O B GLN A 1 165 ? 34.112 68.538 14.660 0.50 12.83 165 GLN A O 1
ATOM 1315 N N . ALA A 1 166 ? 33.425 68.712 12.531 1.00 13.93 166 ALA A N 1
ATOM 1316 C CA . ALA A 1 166 ? 32.006 68.922 12.902 1.00 13.43 166 ALA A CA 1
ATOM 1317 C C . ALA A 1 166 ? 31.430 67.641 13.408 1.00 12.26 166 ALA A C 1
ATOM 1318 O O . ALA A 1 166 ? 30.670 67.644 14.373 1.00 12.85 166 ALA A O 1
ATOM 1320 N N A LEU A 1 167 ? 31.803 66.525 12.773 0.50 12.30 167 LEU A N 1
ATOM 1321 N N B LEU A 1 167 ? 31.827 66.524 12.827 0.50 11.73 167 LEU A N 1
ATOM 1322 C CA A LEU A 1 167 ? 31.420 65.179 13.204 0.50 11.38 167 LEU A CA 1
ATOM 1323 C CA B LEU A 1 167 ? 31.312 65.243 13.244 0.50 11.12 167 LEU A CA 1
ATOM 1324 C C A LEU A 1 167 ? 31.886 64.971 14.614 0.50 11.39 167 LEU A C 1
ATOM 1325 C C B LEU A 1 167 ? 31.898 64.854 14.622 0.50 11.41 167 LEU A C 1
ATOM 1326 O O A LEU A 1 167 ? 31.087 64.638 15.500 0.50 11.74 167 LEU A O 1
ATOM 1327 O O B LEU A 1 167 ? 31.175 64.314 15.523 0.50 11.27 167 LEU A O 1
ATOM 1336 N N . ALA A 1 168 ? 33.164 65.162 14.854 1.00 11.49 168 ALA A N 1
ATOM 1337 C CA . ALA A 1 168 ? 33.732 64.924 16.189 1.00 11.62 168 ALA A CA 1
ATOM 1338 C C . ALA A 1 168 ? 32.972 65.700 17.236 1.00 11.27 168 ALA A C 1
ATOM 1339 O O . ALA A 1 168 ? 32.628 65.179 18.326 1.00 11.84 168 ALA A O 1
ATOM 1341 N N . ASP A 1 169 ? 32.693 66.967 16.948 1.00 12.01 169 ASP A N 1
ATOM 1342 C CA . ASP A 1 169 ? 31.983 67.786 17.943 1.00 12.27 169 ASP A CA 1
ATOM 1343 C C . ASP A 1 169 ? 30.565 67.237 18.257 1.00 10.90 169 ASP A C 1
ATOM 1344 O O . ASP A 1 169 ? 30.129 67.203 19.400 1.00 11.85 169 ASP A O 1
ATOM 1349 N N A VAL A 1 170 ? 29.838 66.843 17.217 0.50 11.49 170 VAL A N 1
ATOM 1350 N N B VAL A 1 170 ? 29.836 66.784 17.240 0.50 11.46 170 VAL A N 1
ATOM 1351 C CA A VAL A 1 170 ? 28.484 66.326 17.367 0.50 11.61 170 VAL A CA 1
ATOM 1352 C CA B VAL A 1 170 ? 28.454 66.367 17.457 0.50 11.71 170 VAL A CA 1
ATOM 1353 C C A VAL A 1 170 ? 28.541 65.054 18.200 0.50 11.89 170 VAL A C 1
ATOM 1354 C C B VAL A 1 170 ? 28.428 64.986 18.147 0.50 12.25 170 VAL A C 1
ATOM 1355 O O A VAL A 1 170 ? 27.855 64.949 19.221 0.50 12.33 170 VAL A O 1
ATOM 1356 O O B VAL A 1 170 ? 27.572 64.737 19.034 0.50 11.55 170 VAL A O 1
ATOM 1363 N N . ILE A 1 171 ? 29.367 64.094 17.808 1.00 11.59 171 ILE A N 1
ATOM 1364 C CA . ILE A 1 171 ? 29.381 62.807 18.499 1.00 11.62 171 ILE A CA 1
ATOM 1365 C C . ILE A 1 171 ? 29.838 62.963 19.956 1.00 11.99 171 ILE A C 1
ATOM 1366 O O . ILE A 1 171 ? 29.261 62.360 20.855 1.00 12.44 171 ILE A O 1
ATOM 1371 N N . ASN A 1 172 ? 30.897 63.744 20.174 1.00 12.38 172 ASN A N 1
ATOM 1372 C CA . ASN A 1 172 ? 31.380 63.918 21.529 1.00 12.18 172 ASN A CA 1
ATOM 1373 C C . ASN A 1 172 ? 30.342 64.527 22.410 1.00 11.93 172 ASN A C 1
ATOM 1374 O O . ASN A 1 172 ? 30.196 64.133 23.567 1.00 13.21 172 ASN A O 1
ATOM 1379 N N . ASN A 1 173 ? 29.568 65.472 21.896 1.00 12.42 173 ASN A N 1
ATOM 1380 C CA . ASN A 1 173 ? 28.432 66.009 22.653 1.00 12.23 173 ASN A CA 1
ATOM 1381 C C . ASN A 1 173 ? 27.377 64.945 22.944 1.00 12.03 173 ASN A C 1
ATOM 1382 O O . ASN A 1 173 ? 26.820 64.904 24.035 1.00 13.67 173 ASN A O 1
ATOM 1387 N N . ALA A 1 174 ? 27.062 64.115 21.959 1.00 12.84 174 ALA A N 1
ATOM 1388 C CA . ALA A 1 174 ? 26.020 63.089 22.045 1.00 13.94 174 ALA A CA 1
ATOM 1389 C C . ALA A 1 174 ? 26.357 62.074 23.100 1.00 14.02 174 ALA A C 1
ATOM 1390 O O . ALA A 1 174 ? 25.488 61.647 23.852 1.00 15.83 174 ALA A O 1
ATOM 1392 N N . VAL A 1 175 ? 27.635 61.715 23.200 1.00 15.86 175 VAL A N 1
ATOM 1393 C CA . VAL A 1 175 ? 28.049 60.668 24.145 1.00 17.23 175 VAL A CA 1
ATOM 1394 C C . VAL A 1 175 ? 28.655 61.181 25.408 1.00 16.95 175 VAL A C 1
ATOM 1395 O O . VAL A 1 175 ? 28.722 60.415 26.375 1.00 20.57 175 VAL A O 1
ATOM 1399 N N . GLY A 1 176 ? 28.981 62.474 25.508 1.00 15.67 176 GLY A N 1
ATOM 1400 C CA . GLY A 1 176 ? 29.356 63.066 26.768 1.00 15.32 176 GLY A CA 1
ATOM 1401 C C . GLY A 1 176 ? 30.821 62.844 27.078 1.00 14.59 176 GLY A C 1
ATOM 1402 O O . GLY A 1 176 ? 31.134 62.822 28.292 1.00 16.32 176 GLY A O 1
ATOM 1403 N N . ARG A 1 177 ? 31.681 62.637 26.093 1.00 14.37 177 ARG A N 1
ATOM 1404 C CA . ARG A 1 177 ? 33.104 62.478 26.337 1.00 15.04 177 ARG A CA 1
ATOM 1405 C C . ARG A 1 177 ? 33.821 62.711 25.051 1.00 12.48 177 ARG A C 1
ATOM 1406 O O . ARG A 1 177 ? 33.205 62.712 23.988 1.00 13.37 177 ARG A O 1
ATOM 1414 N N A GLU A 1 178 ? 35.132 62.871 25.121 0.50 14.28 178 GLU A N 1
ATOM 1415 N N B GLU A 1 178 ? 35.122 62.927 25.141 0.50 13.19 178 GLU A N 1
ATOM 1416 C CA A GLU A 1 178 ? 35.928 63.136 23.912 0.50 13.60 178 GLU A CA 1
ATOM 1417 C CA B GLU A 1 178 ? 35.963 63.082 23.946 0.50 12.45 178 GLU A CA 1
ATOM 1418 C C A GLU A 1 178 ? 36.353 61.840 23.195 0.50 13.07 178 GLU A C 1
ATOM 1419 C C B GLU A 1 178 ? 36.318 61.729 23.355 0.50 14.12 178 GLU A C 1
ATOM 1420 O O A GLU A 1 178 ? 37.515 61.460 23.185 0.50 14.94 178 GLU A O 1
ATOM 1421 O O B GLU A 1 178 ? 37.391 61.183 23.589 0.50 14.79 178 GLU A O 1
ATOM 1432 N N . ALA A 1 179 ? 35.341 61.184 22.655 1.00 11.90 179 ALA A N 1
ATOM 1433 C CA . ALA A 1 179 ? 35.491 59.882 22.019 1.00 12.28 179 ALA A CA 1
ATOM 1434 C C . ALA A 1 179 ? 36.161 60.020 20.663 1.00 11.84 179 ALA A C 1
ATOM 1435 O O . ALA A 1 179 ? 36.855 59.093 20.245 1.00 13.78 179 ALA A O 1
ATOM 1437 N N . VAL A 1 180 ? 35.863 61.123 19.965 1.00 11.24 180 VAL A N 1
ATOM 1438 C CA . VAL A 1 180 ? 36.248 61.266 18.534 1.00 11.20 180 VAL A CA 1
ATOM 1439 C C . VAL A 1 180 ? 37.215 62.434 18.379 1.00 11.76 180 VAL A C 1
ATOM 1440 O O . VAL A 1 180 ? 37.041 63.511 18.998 1.00 13.09 180 VAL A O 1
ATOM 1444 N N . VAL A 1 181 ? 38.219 62.228 17.523 1.00 12.73 181 VAL A N 1
ATOM 1445 C CA . VAL A 1 181 ? 39.193 63.256 17.207 1.00 14.52 181 VAL A CA 1
ATOM 1446 C C . VAL A 1 181 ? 39.289 63.304 15.675 1.00 14.95 181 VAL A C 1
ATOM 1447 O O . VAL A 1 181 ? 39.400 62.271 15.053 1.00 14.85 181 VAL A O 1
ATOM 1451 N N . GLY A 1 182 ? 39.124 64.491 15.110 1.00 15.33 182 GLY A N 1
ATOM 1452 C CA . GLY A 1 182 ? 39.439 64.694 13.715 1.00 15.22 182 GLY A CA 1
ATOM 1453 C C . GLY A 1 182 ? 40.968 64.616 13.475 1.00 17.23 182 GLY A C 1
ATOM 1454 O O . GLY A 1 182 ? 41.750 65.228 14.185 1.00 18.74 182 GLY A O 1
ATOM 1455 N N A VAL A 1 183 ? 41.396 63.864 12.461 0.50 15.18 183 VAL A N 1
ATOM 1456 N N B VAL A 1 183 ? 41.380 63.890 12.425 0.50 15.72 183 VAL A N 1
ATOM 1457 C CA A VAL A 1 183 ? 42.810 63.829 12.084 0.50 14.28 183 VAL A CA 1
ATOM 1458 C CA B VAL A 1 183 ? 42.806 63.719 12.066 0.50 15.07 183 VAL A CA 1
ATOM 1459 C C A VAL A 1 183 ? 42.935 64.125 10.588 0.50 15.79 183 VAL A C 1
ATOM 1460 C C B VAL A 1 183 ? 43.006 63.906 10.559 0.50 15.07 183 VAL A C 1
ATOM 1461 O O A VAL A 1 183 ? 41.949 64.077 9.831 0.50 14.43 183 VAL A O 1
ATOM 1462 O O B VAL A 1 183 ? 42.146 63.514 9.752 0.50 14.07 183 VAL A O 1
ATOM 1469 N N . ASP A 1 184 ? 44.140 64.490 10.166 1.00 15.62 184 ASP A N 1
ATOM 1470 C CA . ASP A 1 184 ? 44.361 64.735 8.755 1.00 16.26 184 ASP A CA 1
ATOM 1471 C C . ASP A 1 184 ? 44.161 63.495 7.848 1.00 15.46 184 ASP A C 1
ATOM 1472 O O . ASP A 1 184 ? 44.615 62.413 8.172 1.00 16.75 184 ASP A O 1
ATOM 1477 N N . ALA A 1 185 ? 43.612 63.668 6.637 1.00 15.63 185 ALA A N 1
ATOM 1478 C CA . ALA A 1 185 ? 43.627 62.550 5.681 1.00 16.05 185 ALA A CA 1
ATOM 1479 C C . ALA A 1 185 ? 45.045 62.253 5.157 1.00 16.22 185 ALA A C 1
ATOM 1480 O O . ALA A 1 185 ? 45.413 61.108 4.941 1.00 16.75 185 ALA A O 1
ATOM 1482 N N . ARG A 1 186 ? 45.851 63.297 5.043 1.00 17.14 186 ARG A N 1
ATOM 1483 C CA . ARG A 1 186 ? 47.225 63.113 4.562 1.00 18.76 186 ARG A CA 1
ATOM 1484 C C . ARG A 1 186 ? 48.017 62.367 5.614 1.00 19.05 186 ARG A C 1
ATOM 1485 O O . ARG A 1 186 ? 48.076 62.796 6.749 1.00 21.71 186 ARG A O 1
ATOM 1493 N N . GLY A 1 187 ? 48.615 61.233 5.234 1.00 17.62 187 GLY A N 1
ATOM 1494 C CA . GLY A 1 187 ? 49.377 60.414 6.163 1.00 19.99 187 GLY A CA 1
ATOM 1495 C C . GLY A 1 187 ? 48.506 59.521 7.034 1.00 18.84 187 GLY A C 1
ATOM 1496 O O . GLY A 1 187 ? 48.943 59.063 8.101 1.00 19.71 187 GLY A O 1
ATOM 1497 N N . ILE A 1 188 ? 47.272 59.290 6.599 1.00 16.56 188 ILE A N 1
ATOM 1498 C CA . ILE A 1 188 ? 46.363 58.493 7.395 1.00 14.47 188 ILE A CA 1
ATOM 1499 C C . ILE A 1 188 ? 46.855 57.073 7.550 1.00 13.96 188 ILE A C 1
ATOM 1500 O O . ILE A 1 188 ? 46.552 56.401 8.516 1.00 15.01 188 ILE A O 1
ATOM 1505 N N . GLU A 1 189 ? 47.681 56.607 6.621 1.00 14.72 189 GLU A N 1
ATOM 1506 C CA . GLU A 1 189 ? 48.167 55.211 6.680 1.00 15.48 189 GLU A CA 1
ATOM 1507 C C . GLU A 1 189 ? 48.891 54.910 8.003 1.00 14.90 189 GLU A C 1
ATOM 1508 O O . GLU A 1 189 ? 48.741 53.839 8.563 1.00 14.86 189 GLU A O 1
ATOM 1514 N N . ASP A 1 190 ? 49.716 55.828 8.476 1.00 15.38 190 ASP A N 1
ATOM 1515 C CA . ASP A 1 190 ? 50.468 55.548 9.691 1.00 17.17 190 ASP A CA 1
ATOM 1516 C C . ASP A 1 190 ? 49.538 55.533 10.911 1.00 16.31 190 ASP A C 1
ATOM 1517 O O . ASP A 1 190 ? 49.785 54.816 11.864 1.00 17.10 190 ASP A O 1
ATOM 1522 N N . VAL A 1 191 ? 48.492 56.340 10.870 1.00 15.72 191 VAL A N 1
ATOM 1523 C CA . VAL A 1 191 ? 47.475 56.358 11.926 1.00 14.99 191 VAL A CA 1
ATOM 1524 C C . VA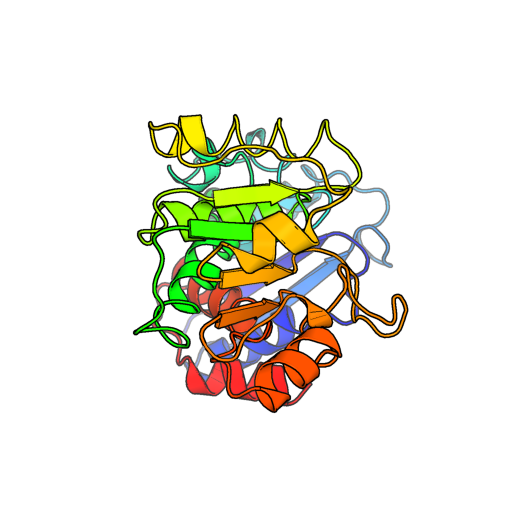L A 1 191 ? 46.726 55.006 11.945 1.00 13.89 191 VAL A C 1
ATOM 1525 O O . VAL A 1 191 ? 46.541 54.392 12.995 1.00 14.44 191 VAL A O 1
ATOM 1529 N N . ILE A 1 192 ? 46.287 54.547 10.779 1.00 12.68 192 ILE A N 1
ATOM 1530 C CA . ILE A 1 192 ? 45.667 53.245 10.642 1.00 12.74 192 ILE A CA 1
ATOM 1531 C C . ILE A 1 192 ? 46.562 52.124 11.151 1.00 12.96 192 ILE A C 1
ATOM 1532 O O . ILE A 1 192 ? 46.111 51.220 11.843 1.00 13.77 192 ILE A O 1
ATOM 1537 N N . ALA A 1 193 ? 47.830 52.147 10.753 1.00 13.83 193 ALA A N 1
ATOM 1538 C CA . ALA A 1 193 ? 48.760 51.091 11.139 1.00 14.53 193 ALA A CA 1
ATOM 1539 C C . ALA A 1 193 ? 48.845 50.856 12.622 1.00 16.19 193 ALA A C 1
ATOM 1540 O O . ALA A 1 193 ? 48.989 49.721 13.060 1.00 17.84 193 ALA A O 1
ATOM 1542 N N . ALA A 1 194 ? 48.717 51.936 13.387 1.00 14.62 194 ALA A N 1
ATOM 1543 C CA . ALA A 1 194 ? 48.802 51.896 14.832 1.00 15.44 194 ALA A CA 1
ATOM 1544 C C . ALA A 1 194 ? 47.486 51.560 15.514 1.00 14.75 194 ALA A C 1
ATOM 1545 O O . ALA A 1 194 ? 47.477 51.314 16.697 1.00 18.84 194 ALA A O 1
ATOM 1547 N N . ALA A 1 195 ? 46.377 51.575 14.817 1.00 14.48 195 ALA A N 1
ATOM 1548 C CA . ALA A 1 195 ? 45.071 51.331 15.379 1.00 14.68 195 ALA A CA 1
ATOM 1549 C C . ALA A 1 195 ? 44.681 49.846 15.338 1.00 13.43 195 ALA A C 1
ATOM 1550 O O . ALA A 1 195 ? 45.361 49.042 14.690 1.00 14.30 195 ALA A O 1
ATOM 1552 N N . ASP A 1 196 ? 43.565 49.519 16.006 1.00 12.79 196 ASP A N 1
ATOM 1553 C CA . ASP A 1 196 ? 43.035 48.172 16.022 1.00 12.57 196 ASP A CA 1
ATOM 1554 C C . ASP A 1 196 ? 42.144 47.839 14.802 1.00 11.78 196 ASP A C 1
ATOM 1555 O O . ASP A 1 196 ? 41.994 46.676 14.454 1.00 12.57 196 ASP A O 1
ATOM 1560 N N . GLY A 1 197 ? 41.500 48.844 14.224 1.00 12.29 197 GLY A N 1
ATOM 1561 C CA . GLY A 1 197 ? 40.556 48.629 13.123 1.00 12.26 197 GLY A CA 1
ATOM 1562 C C . GLY A 1 197 ? 40.331 49.898 12.365 1.00 11.00 197 GLY A C 1
ATOM 1563 O O . GLY A 1 197 ? 40.712 50.989 12.792 1.00 11.26 197 GLY A O 1
ATOM 1564 N N . VAL A 1 198 ? 39.825 49.709 11.136 1.00 11.10 198 VAL A N 1
ATOM 1565 C CA . VAL A 1 198 ? 39.524 50.839 10.287 1.00 10.78 198 VAL A CA 1
ATOM 1566 C C . VAL A 1 198 ? 38.269 50.568 9.490 1.00 10.75 198 VAL A C 1
ATOM 1567 O O . VAL A 1 198 ? 38.004 49.428 9.106 1.00 11.42 198 VAL A O 1
ATOM 1571 N N . VAL A 1 199 ? 37.488 51.634 9.295 1.00 10.50 199 VAL A N 1
ATOM 1572 C CA . VAL A 1 199 ? 36.233 51.595 8.563 1.00 11.18 199 VAL A CA 1
ATOM 1573 C C . VAL A 1 199 ? 36.304 52.594 7.420 1.00 11.31 199 VAL A C 1
ATOM 1574 O O . VAL A 1 199 ? 36.585 53.782 7.609 1.00 11.67 199 VAL A O 1
ATOM 1578 N N . ASN A 1 200 ? 36.034 52.114 6.194 1.00 10.97 200 ASN A N 1
ATOM 1579 C CA . ASN A 1 200 ? 35.848 53.019 5.067 1.00 11.50 200 ASN A CA 1
ATOM 1580 C C . ASN A 1 200 ? 34.379 53.518 5.037 1.00 11.74 200 ASN A C 1
ATOM 1581 O O . ASN A 1 200 ? 33.442 52.721 4.952 1.00 12.12 200 ASN A O 1
ATOM 1586 N N . ALA A 1 201 ? 34.215 54.846 5.081 1.00 11.41 201 ALA A N 1
ATOM 1587 C CA . ALA A 1 201 ? 32.918 55.492 4.958 1.00 12.47 201 ALA A CA 1
ATOM 1588 C C . ALA A 1 201 ? 32.935 56.507 3.808 1.00 12.01 201 ALA A C 1
ATOM 1589 O O . ALA A 1 201 ? 32.284 57.503 3.825 1.00 14.84 201 ALA A O 1
ATOM 1591 N N . THR A 1 202 ? 33.745 56.221 2.793 1.00 13.49 202 THR A N 1
ATOM 1592 C CA . THR A 1 202 ? 33.834 56.998 1.540 1.00 13.27 202 THR A CA 1
ATOM 1593 C C . THR A 1 202 ? 33.179 56.199 0.412 1.00 13.66 202 THR A C 1
ATOM 1594 O O . THR A 1 202 ? 32.960 55.005 0.542 1.00 13.55 202 THR A O 1
ATOM 1598 N N . PRO A 1 203 ? 32.971 56.847 -0.746 1.00 14.53 203 PRO A N 1
ATOM 1599 C CA . PRO A 1 203 ? 32.552 56.135 -1.943 1.00 13.81 203 PRO A CA 1
ATOM 1600 C C . PRO A 1 203 ? 33.614 55.225 -2.561 1.00 14.01 203 PRO A C 1
ATOM 1601 O O . PRO A 1 203 ? 33.271 54.448 -3.509 1.00 14.23 203 PRO A O 1
ATOM 1605 N N . MET A 1 204 ? 34.857 55.297 -2.118 1.00 13.91 204 MET A N 1
ATOM 1606 C CA . MET A 1 204 ? 35.893 54.446 -2.759 1.00 12.76 204 MET A CA 1
ATOM 1607 C C . MET A 1 204 ? 35.530 52.986 -2.678 1.00 12.73 204 MET A C 1
ATOM 1608 O O . MET A 1 204 ? 35.149 52.490 -1.587 1.00 14.50 204 MET A O 1
ATOM 1613 N N . GLY A 1 205 ? 35.718 52.296 -3.797 1.00 13.28 205 GLY A N 1
ATOM 1614 C CA . GLY A 1 205 ? 35.395 50.896 -3.918 1.00 14.50 205 GLY A CA 1
ATOM 1615 C C . GLY A 1 205 ? 34.189 50.646 -4.787 1.00 14.46 205 GLY A C 1
ATOM 1616 O O . GLY A 1 205 ? 33.963 49.519 -5.241 1.00 15.12 205 GLY A O 1
ATOM 1617 N N . MET A 1 206 ? 33.364 51.675 -4.964 1.00 15.52 206 MET A N 1
ATOM 1618 C CA . MET A 1 206 ? 32.177 51.572 -5.792 1.00 15.18 206 MET A CA 1
ATOM 1619 C C . MET A 1 206 ? 32.663 51.482 -7.264 1.00 15.16 206 MET A C 1
ATOM 1620 O O . MET A 1 206 ? 33.780 51.894 -7.570 1.00 15.49 206 MET A O 1
ATOM 1625 N N . PRO A 1 207 ? 31.814 50.935 -8.152 1.00 17.27 207 PRO A N 1
ATOM 1626 C CA . PRO A 1 207 ? 32.178 50.808 -9.589 1.00 17.53 207 PRO A CA 1
ATOM 1627 C C . PRO A 1 207 ? 32.607 52.110 -10.194 1.00 16.86 207 PRO A C 1
ATOM 1628 O O . PRO A 1 207 ? 33.516 52.141 -11.035 1.00 18.41 207 PRO A O 1
ATOM 1632 N N . ALA A 1 208 ? 31.936 53.179 -9.792 1.00 16.37 208 ALA A N 1
ATOM 1633 C CA . ALA A 1 208 ? 32.237 54.455 -10.381 1.00 15.96 208 ALA A CA 1
ATOM 1634 C C . ALA A 1 208 ? 33.348 55.165 -9.602 1.00 15.38 208 ALA A C 1
ATOM 1635 O O . ALA A 1 208 ? 33.729 56.277 -10.003 1.00 16.33 208 ALA A O 1
ATOM 1637 N N . HIS A 1 209 ? 33.863 54.551 -8.516 1.00 14.33 209 HIS A N 1
ATOM 1638 C CA . HIS A 1 209 ? 34.964 55.110 -7.727 1.00 13.97 209 HIS A CA 1
ATOM 1639 C C . HIS A 1 209 ? 35.980 54.011 -7.378 1.00 13.70 209 HIS A C 1
ATOM 1640 O O . HIS A 1 209 ? 36.169 53.657 -6.190 1.00 14.10 209 HIS A O 1
ATOM 1647 N N . PRO A 1 210 ? 36.596 53.420 -8.402 1.00 14.62 210 PRO A N 1
ATOM 1648 C CA . PRO A 1 210 ? 37.393 52.253 -8.152 1.00 14.81 210 PRO A CA 1
ATOM 1649 C C . PRO A 1 210 ? 38.643 52.549 -7.361 1.00 15.31 210 PRO A C 1
ATOM 1650 O O . PRO A 1 210 ? 39.233 53.621 -7.483 1.00 16.16 210 PRO A O 1
ATOM 1654 N N . GLY A 1 211 ? 39.039 51.594 -6.516 1.00 13.95 211 GLY A N 1
ATOM 1655 C CA . GLY A 1 211 ? 40.211 51.734 -5.679 1.00 13.59 211 GLY A CA 1
ATOM 1656 C C . GLY A 1 211 ? 39.886 51.742 -4.188 1.00 13.82 211 GLY A C 1
ATOM 1657 O O . GLY A 1 211 ? 38.861 51.200 -3.772 1.00 13.97 211 GLY A O 1
ATOM 1658 N N . THR A 1 212 ? 40.801 52.335 -3.432 1.00 14.04 212 THR A N 1
ATOM 1659 C CA . THR A 1 212 ? 40.705 52.435 -1.998 1.00 13.34 212 THR A CA 1
ATOM 1660 C C . THR A 1 212 ? 40.987 53.849 -1.484 1.00 14.24 212 THR A C 1
ATOM 1661 O O . THR A 1 212 ? 41.682 54.608 -2.182 1.00 14.74 212 THR A O 1
ATOM 1665 N N . ALA A 1 213 ? 40.501 54.182 -0.275 1.00 13.84 213 ALA A N 1
ATOM 1666 C CA . ALA A 1 213 ? 40.684 55.514 0.267 1.00 13.92 213 ALA A CA 1
ATOM 1667 C C . ALA A 1 213 ? 42.047 55.708 0.881 1.00 14.18 213 ALA A C 1
ATOM 1668 O O . ALA A 1 213 ? 42.374 56.819 1.272 1.00 18.88 213 ALA A O 1
ATOM 1670 N N . PHE A 1 214 ? 42.779 54.624 1.095 1.00 15.04 214 PHE A N 1
ATOM 1671 C CA . PHE A 1 214 ? 44.129 54.662 1.674 1.00 13.44 214 PHE A CA 1
ATOM 1672 C C . PHE A 1 214 ? 44.922 53.455 1.130 1.00 14.61 214 PHE A C 1
ATOM 1673 O O . PHE A 1 214 ? 44.341 52.485 0.633 1.00 14.99 214 PHE A O 1
ATOM 1681 N N . ASP A 1 215 ? 46.247 53.512 1.255 1.00 15.07 215 ASP A N 1
ATOM 1682 C CA . ASP A 1 215 ? 47.100 52.421 0.788 1.00 14.98 215 ASP A CA 1
ATOM 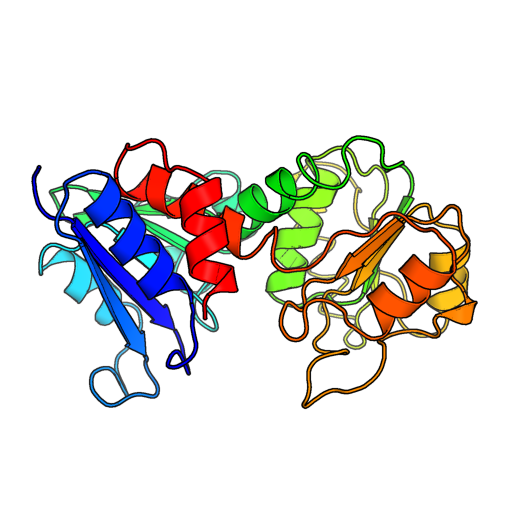1683 C C . ASP A 1 215 ? 46.965 51.186 1.655 1.00 14.52 215 ASP A C 1
ATOM 1684 O O . ASP A 1 215 ? 47.300 51.259 2.833 1.00 15.57 215 ASP A O 1
ATOM 1689 N N . VAL A 1 216 ? 46.431 50.091 1.142 1.00 15.03 216 VAL A N 1
ATOM 1690 C CA . VAL A 1 216 ? 46.171 48.882 1.940 1.00 13.96 216 VAL A CA 1
ATOM 1691 C C . VAL A 1 216 ? 47.425 48.227 2.494 1.00 14.17 216 VAL A C 1
ATOM 1692 O O . VAL A 1 216 ? 47.322 47.332 3.322 1.00 14.51 216 VAL A O 1
ATOM 1696 N N . SER A 1 217 ? 48.611 48.608 1.994 1.00 14.94 217 SER A N 1
ATOM 1697 C CA . SER A 1 217 ? 49.844 48.123 2.587 1.00 14.95 217 SER A CA 1
ATOM 1698 C C . SER A 1 217 ? 49.974 48.481 4.092 1.00 15.59 217 SER A C 1
ATOM 1699 O O . SER A 1 217 ? 50.757 47.855 4.804 1.00 17.95 217 SER A O 1
ATOM 1702 N N . CYS A 1 218 ? 49.208 49.447 4.599 1.00 14.60 218 CYS A N 1
ATOM 1703 C CA . CYS A 1 218 ? 49.292 49.775 6.013 1.00 14.01 218 CYS A CA 1
ATOM 1704 C C . CYS A 1 218 ? 48.568 48.763 6.918 1.00 13.82 218 CYS A C 1
ATOM 1705 O O . CYS A 1 218 ? 48.732 48.794 8.141 1.00 15.32 218 CYS A O 1
ATOM 1708 N N . LEU A 1 219 ? 47.747 47.900 6.353 1.00 14.17 219 LEU A N 1
ATOM 1709 C CA . LEU A 1 219 ? 47.033 46.865 7.104 1.00 13.37 219 LEU A CA 1
ATOM 1710 C C . LEU A 1 219 ? 47.977 45.755 7.553 1.00 13.87 219 LEU A C 1
ATOM 1711 O O . LEU A 1 219 ? 48.996 45.494 6.928 1.00 15.35 219 LEU A O 1
ATOM 1716 N N . THR A 1 220 ? 47.610 45.148 8.665 1.00 14.23 220 THR A N 1
ATOM 1717 C CA . THR A 1 220 ? 48.205 43.924 9.189 1.00 15.17 220 THR A CA 1
ATOM 1718 C C . THR A 1 220 ? 47.119 42.892 9.444 1.00 14.93 220 THR A C 1
ATOM 1719 O O . THR A 1 220 ? 45.959 43.230 9.572 1.00 13.41 220 THR A O 1
ATOM 1723 N N . LYS A 1 221 ? 47.531 41.631 9.523 1.00 14.62 221 LYS A N 1
ATOM 1724 C CA . LYS A 1 221 ? 46.656 40.521 9.838 1.00 14.59 221 LYS A CA 1
ATOM 1725 C C . LYS A 1 221 ? 45.805 40.742 11.101 1.00 14.63 221 LYS A C 1
ATOM 1726 O O . LYS A 1 221 ? 44.714 40.204 11.211 1.00 17.87 221 LYS A O 1
ATOM 1732 N N . ASP A 1 222 ? 46.315 41.506 12.064 1.00 14.39 222 ASP A N 1
ATOM 1733 C CA . ASP A 1 222 ? 45.648 41.717 13.328 1.00 13.49 222 ASP A CA 1
ATOM 1734 C C . ASP A 1 222 ? 44.546 42.783 13.262 1.00 13.63 222 ASP A C 1
ATOM 1735 O O . ASP A 1 222 ? 43.702 42.822 14.160 1.00 14.53 222 ASP A O 1
ATOM 1740 N N . HIS A 1 223 ? 44.539 43.625 12.235 1.00 12.55 223 HIS A N 1
ATOM 1741 C CA . HIS A 1 223 ? 43.473 44.600 12.098 1.00 12.04 223 HIS A CA 1
ATOM 1742 C C . HIS A 1 223 ? 42.154 43.914 11.786 1.00 11.93 223 HIS A C 1
ATOM 1743 O O . HIS A 1 223 ? 42.130 42.858 11.156 1.00 12.25 223 HIS A O 1
ATOM 1750 N N . TRP A 1 224 ? 41.059 44.562 12.171 1.00 11.67 224 TRP A N 1
ATOM 1751 C CA . TRP A 1 224 ? 39.777 44.333 11.526 1.00 11.20 224 TRP A CA 1
ATOM 1752 C C . TRP A 1 224 ? 39.460 45.521 10.610 1.00 11.21 224 TRP A C 1
ATOM 1753 O O . TRP A 1 224 ? 39.947 46.614 10.818 1.00 11.33 224 TRP A O 1
ATOM 1764 N N . VAL A 1 225 ? 38.651 45.232 9.580 1.00 10.63 225 VAL A N 1
ATOM 1765 C CA . VAL A 1 225 ? 38.354 46.226 8.545 1.00 10.27 225 VAL A CA 1
ATOM 1766 C C . VAL A 1 225 ? 36.869 46.187 8.202 1.00 10.90 225 VAL A C 1
ATOM 1767 O O . VAL A 1 225 ? 36.331 45.121 7.920 1.00 11.52 225 VAL A O 1
ATOM 1771 N N . GLY A 1 226 ? 36.244 47.354 8.203 1.00 10.74 226 GLY A N 1
ATOM 1772 C CA . GLY A 1 226 ? 34.846 47.485 7.770 1.00 10.88 226 GLY A CA 1
ATOM 1773 C C . GLY A 1 226 ? 34.727 48.392 6.548 1.00 10.66 226 GLY A C 1
ATOM 1774 O O . GLY A 1 226 ? 35.573 49.273 6.324 1.00 11.04 226 GLY A O 1
ATOM 1775 N N . ASP A 1 227 ? 33.612 48.236 5.835 1.00 11.15 227 ASP A N 1
ATOM 1776 C CA . ASP A 1 227 ? 33.355 49.066 4.650 1.00 10.85 227 ASP A CA 1
ATOM 1777 C C . ASP A 1 227 ? 31.855 49.332 4.621 1.00 12.08 227 ASP A C 1
ATOM 1778 O O . ASP A 1 227 ? 31.066 48.414 4.790 1.00 17.17 227 ASP A O 1
ATOM 1783 N N . VAL A 1 228 ? 31.478 50.570 4.373 1.00 11.80 228 VAL A N 1
ATOM 1784 C CA . VAL A 1 228 ? 30.102 50.909 4.122 1.00 11.98 228 VAL A CA 1
ATOM 1785 C C . VAL A 1 228 ? 29.607 50.620 2.722 1.00 12.39 228 VAL A C 1
ATOM 1786 O O . VAL A 1 228 ? 28.388 50.491 2.506 1.00 13.41 228 VAL A O 1
ATOM 1790 N N . VAL A 1 229 ? 30.509 50.493 1.770 1.00 12.43 229 VAL A N 1
ATOM 1791 C CA . VAL A 1 229 ? 30.099 50.206 0.428 1.00 13.11 229 VAL A CA 1
ATOM 1792 C C . VAL A 1 229 ? 29.514 48.791 0.378 1.00 14.90 229 VAL A C 1
ATOM 1793 O O . VAL A 1 229 ? 30.064 47.838 0.938 1.00 16.38 229 VAL A O 1
ATOM 1797 N N . TYR A 1 230 ? 28.362 48.621 -0.253 1.00 16.46 230 TYR A N 1
ATOM 1798 C CA . TYR A 1 230 ? 27.802 47.280 -0.361 1.00 18.80 230 TYR A CA 1
ATOM 1799 C C . TYR A 1 230 ? 27.669 46.742 -1.797 1.00 19.55 230 TYR A C 1
ATOM 1800 O O . TYR A 1 230 ? 27.257 45.593 -1.969 1.00 22.58 230 TYR A O 1
ATOM 1809 N N A MET A 1 231 ? 28.059 47.548 -2.783 0.50 17.10 231 MET A N 1
ATOM 1810 N N B MET A 1 231 ? 27.996 47.572 -2.798 0.50 17.50 231 MET A N 1
ATOM 1811 C CA A MET A 1 231 ? 28.132 47.106 -4.175 0.50 18.36 231 MET A CA 1
ATOM 1812 C CA B MET A 1 231 ? 28.061 47.160 -4.219 0.50 18.94 231 MET A CA 1
ATOM 1813 C C A MET A 1 231 ? 29.421 47.612 -4.746 0.50 16.80 231 MET A C 1
ATOM 1814 C C B MET A 1 231 ? 29.414 47.634 -4.752 0.50 17.19 231 MET A C 1
ATOM 1815 O O A MET A 1 231 ? 29.561 48.807 -4.980 0.50 19.02 231 MET A O 1
ATOM 1816 O O B MET A 1 231 ? 29.598 48.831 -4.948 0.50 20.03 231 MET A O 1
ATOM 1825 N N . PRO A 1 232 ? 30.381 46.716 -4.966 1.00 16.31 232 PRO A N 1
ATOM 1826 C CA . PRO A 1 232 ? 30.345 45.270 -4.723 1.00 14.39 232 PRO A CA 1
ATOM 1827 C C . PRO A 1 232 ? 30.446 44.965 -3.235 1.00 15.25 232 PRO A C 1
ATOM 1828 O O . PRO A 1 232 ? 30.883 45.830 -2.445 1.00 15.20 232 PRO A O 1
ATOM 1832 N N . ILE A 1 233 ? 30.008 43.776 -2.800 1.00 14.97 233 ILE A N 1
ATOM 1833 C CA . ILE A 1 233 ? 30.139 43.366 -1.381 1.00 14.05 233 ILE A CA 1
ATOM 1834 C C . ILE A 1 233 ? 31.611 43.229 -1.008 1.00 15.28 233 ILE A C 1
ATOM 1835 O O . ILE A 1 233 ? 32.025 43.667 0.069 1.00 16.26 233 ILE A O 1
ATOM 1840 N N A GLU A 1 234 ? 32.390 42.558 -1.865 0.50 16.02 234 GLU A N 1
ATOM 1841 N N B GLU A 1 234 ? 32.410 42.615 -1.883 0.50 15.85 234 GLU A N 1
ATOM 1842 C CA A GLU A 1 234 ? 33.827 42.438 -1.670 0.50 16.80 234 GLU A CA 1
ATOM 1843 C CA B GLU A 1 234 ? 33.821 42.476 -1.606 0.50 16.71 234 GLU A CA 1
ATOM 1844 C C A GLU A 1 234 ? 34.495 43.604 -2.394 0.50 15.46 234 GLU A C 1
ATOM 1845 C C B GLU A 1 234 ? 34.610 43.558 -2.329 0.50 15.57 234 GLU A C 1
ATOM 1846 O O A GLU A 1 234 ? 34.796 43.522 -3.611 0.50 15.78 234 GLU A O 1
ATOM 1847 O O B GLU A 1 234 ? 35.153 43.362 -3.451 0.50 15.75 234 GLU A O 1
ATOM 1858 N N . THR A 1 235 ? 34.674 44.712 -1.657 1.00 13.77 235 THR A N 1
ATOM 1859 C CA . THR A 1 235 ? 35.457 45.828 -2.228 1.00 12.83 235 THR A CA 1
ATOM 1860 C C . THR A 1 235 ? 36.957 45.515 -2.264 1.00 13.83 235 THR A C 1
ATOM 1861 O O . THR A 1 235 ? 37.434 44.529 -1.689 1.00 13.41 235 THR A O 1
ATOM 1865 N N . GLU A 1 236 ? 37.695 46.299 -3.054 1.00 12.77 236 GLU A N 1
ATOM 1866 C CA . GLU A 1 236 ? 39.155 46.138 -3.150 1.00 12.63 236 GLU A CA 1
ATOM 1867 C C . GLU A 1 236 ? 39.758 46.187 -1.727 1.00 13.14 236 GLU A C 1
ATOM 1868 O O . GLU A 1 236 ? 40.626 45.370 -1.380 1.00 13.44 236 GLU A O 1
ATOM 1874 N N . LEU A 1 237 ? 39.250 47.101 -0.877 1.00 12.03 237 LEU A N 1
ATOM 1875 C CA . LEU A 1 237 ? 39.691 47.169 0.513 1.00 11.57 237 LEU A CA 1
ATOM 1876 C C . LEU A 1 237 ? 39.435 45.857 1.270 1.00 11.87 237 LEU A C 1
ATOM 1877 O O . LEU A 1 237 ? 40.344 45.345 1.935 1.00 12.23 237 LEU A O 1
ATOM 1882 N N . LEU A 1 238 ? 38.214 45.346 1.198 1.00 11.06 238 LEU A N 1
ATOM 1883 C CA . LEU A 1 238 ? 37.904 44.117 1.948 1.00 11.61 238 LEU A CA 1
ATOM 1884 C C . LEU A 1 238 ? 38.640 42.901 1.391 1.00 11.98 238 LEU A C 1
ATOM 1885 O O . LEU A 1 238 ? 39.047 42.028 2.135 1.00 12.66 238 LEU A O 1
ATOM 1890 N N . LYS A 1 239 ? 38.869 42.850 0.080 1.00 11.98 239 LYS A N 1
ATOM 1891 C CA . LYS A 1 239 ? 39.715 41.796 -0.513 1.00 12.39 239 LYS A CA 1
ATOM 1892 C C . LYS A 1 239 ? 41.151 41.834 0.024 1.00 12.54 239 LYS A C 1
ATOM 1893 O O . LYS A 1 239 ? 41.731 40.791 0.404 1.00 12.87 239 LYS A O 1
ATOM 1899 N N . ALA A 1 240 ? 41.715 43.026 0.122 1.00 12.17 240 ALA A N 1
ATOM 1900 C CA . ALA A 1 240 ? 43.049 43.154 0.715 1.00 12.97 240 ALA A CA 1
ATOM 1901 C C . ALA A 1 240 ? 43.114 42.719 2.137 1.00 13.23 240 ALA A C 1
ATOM 1902 O O . ALA A 1 240 ? 44.073 42.066 2.559 1.00 13.83 240 ALA A O 1
ATOM 1904 N N . ALA A 1 241 ? 42.087 43.061 2.915 1.00 11.77 241 ALA A N 1
ATOM 1905 C CA . ALA A 1 241 ? 42.015 42.696 4.298 1.00 11.62 241 ALA A CA 1
ATOM 1906 C C . ALA A 1 241 ? 41.888 41.168 4.465 1.00 12.45 241 ALA A C 1
ATOM 1907 O O . ALA A 1 241 ? 42.619 40.535 5.228 1.00 13.09 241 ALA A O 1
ATOM 1909 N N . ARG A 1 242 ? 41.024 40.571 3.665 1.00 12.46 242 ARG A N 1
ATOM 1910 C CA . ARG A 1 242 ? 40.857 39.128 3.693 1.00 14.60 242 ARG A CA 1
ATOM 1911 C C . ARG A 1 242 ? 42.127 38.363 3.317 1.00 13.21 242 ARG A C 1
ATOM 1912 O O . ARG A 1 242 ? 42.425 37.284 3.821 1.00 14.81 242 ARG A O 1
ATOM 1920 N N . ALA A 1 243 ? 42.879 38.929 2.383 1.00 12.89 243 ALA A N 1
ATOM 1921 C CA . ALA A 1 243 ? 44.123 38.324 1.960 1.00 13.19 243 ALA A CA 1
ATOM 1922 C C . ALA A 1 243 ? 45.112 38.164 3.065 1.00 13.02 243 ALA A C 1
ATOM 1923 O O . ALA A 1 243 ? 45.925 37.237 3.057 1.00 15.13 243 ALA A O 1
ATOM 1925 N N . LEU A 1 244 ? 45.050 39.071 4.043 1.00 13.27 244 LEU A N 1
ATOM 1926 C CA . LEU A 1 244 ? 45.914 39.016 5.188 1.00 13.05 244 LEU A CA 1
ATOM 1927 C C . LEU A 1 244 ? 45.369 38.181 6.326 1.00 13.55 244 LEU A C 1
ATOM 1928 O O . LEU A 1 244 ? 46.074 37.973 7.309 1.00 17.47 244 LEU A O 1
ATOM 1933 N N . GLY A 1 245 ? 44.084 37.826 6.278 1.00 13.69 245 GLY A N 1
ATOM 1934 C CA . GLY A 1 245 ? 43.419 37.038 7.327 1.00 14.92 245 GLY A CA 1
ATOM 1935 C C . GLY A 1 245 ? 42.665 37.908 8.266 1.00 14.56 245 GLY A C 1
ATOM 1936 O O . GLY A 1 245 ? 42.270 37.418 9.317 1.00 16.17 245 GLY A O 1
ATOM 1937 N N . CYS A 1 246 ? 42.472 39.186 7.983 1.00 12.77 246 CYS A N 1
ATOM 1938 C CA . CYS A 1 246 ? 41.712 40.088 8.875 1.00 11.96 246 CYS A CA 1
ATOM 1939 C C . CYS A 1 246 ? 40.226 39.735 8.937 1.00 12.23 246 CYS A C 1
ATOM 1940 O O . CYS A 1 246 ? 39.605 39.368 7.924 1.00 13.01 246 CYS A O 1
ATOM 1943 N N . GLU A 1 247 ? 39.634 39.927 10.121 1.00 11.38 247 GLU A N 1
ATOM 1944 C CA . GLU A 1 247 ? 38.162 39.937 10.209 1.00 11.47 247 GLU A CA 1
ATOM 1945 C C . GLU A 1 247 ? 37.644 41.168 9.453 1.00 11.48 247 GLU A C 1
ATOM 1946 O O . GLU A 1 247 ? 38.258 42.217 9.502 1.00 12.03 247 GLU A O 1
ATOM 1952 N N . THR A 1 248 ? 36.505 41.010 8.801 1.00 11.55 248 THR A N 1
ATOM 1953 C CA . THR A 1 248 ? 35.936 42.062 7.945 1.00 11.89 248 THR A CA 1
ATOM 1954 C C . THR A 1 248 ? 34.445 42.198 8.290 1.00 12.36 248 THR A C 1
ATOM 1955 O O . THR A 1 248 ? 33.741 41.225 8.631 1.00 14.50 248 THR A O 1
ATOM 1959 N N . LEU A 1 249 ? 33.971 43.429 8.094 1.00 11.83 249 LEU A N 1
ATOM 1960 C CA . LEU A 1 249 ? 32.562 43.780 8.268 1.00 11.88 249 LEU A CA 1
ATOM 1961 C C . LEU A 1 249 ? 32.136 44.412 6.928 1.00 10.93 249 LEU A C 1
ATOM 1962 O O . LEU A 1 249 ? 32.418 45.607 6.673 1.00 12.29 249 LEU A O 1
ATOM 1967 N N . ASP A 1 250 ? 31.353 43.659 6.163 1.00 11.65 250 ASP A N 1
ATOM 1968 C CA . ASP A 1 250 ? 30.940 44.157 4.849 1.00 11.35 250 ASP A CA 1
ATOM 1969 C C . ASP A 1 250 ? 29.698 45.076 5.028 1.00 11.34 250 ASP A C 1
ATOM 1970 O O . ASP A 1 250 ? 28.995 45.089 6.066 1.00 11.92 250 ASP A O 1
ATOM 1975 N N . GLY A 1 251 ? 29.448 45.838 3.969 1.00 11.10 251 GLY A N 1
ATOM 1976 C CA . GLY A 1 251 ? 28.459 46.893 4.034 1.00 11.84 251 GLY A CA 1
ATOM 1977 C C . GLY A 1 251 ? 27.020 46.429 3.975 1.00 11.48 251 GLY A C 1
ATOM 1978 O O . GLY A 1 251 ? 26.095 47.210 4.260 1.00 11.69 251 GLY A O 1
ATOM 1979 N N . THR A 1 252 ? 26.809 45.166 3.656 1.00 11.66 252 THR A N 1
ATOM 1980 C CA . THR A 1 252 ? 25.450 44.684 3.617 1.00 11.79 252 THR A CA 1
ATOM 1981 C C . THR A 1 252 ? 24.870 44.592 5.019 1.00 11.43 252 THR A C 1
ATOM 1982 O O . THR A 1 252 ? 23.646 44.627 5.177 1.00 11.71 252 THR A O 1
ATOM 1986 N N . ARG A 1 253 ? 25.718 44.469 6.052 1.00 11.34 253 ARG A N 1
ATOM 1987 C CA . ARG A 1 253 ? 25.166 44.251 7.396 1.00 11.72 253 ARG A CA 1
ATOM 1988 C C . ARG A 1 253 ? 24.395 45.482 7.838 1.00 11.15 253 ARG A C 1
ATOM 1989 O O . ARG A 1 253 ? 23.272 45.360 8.301 1.00 11.69 253 ARG A O 1
ATOM 1997 N N A MET A 1 254 ? 24.979 46.666 7.730 0.50 11.30 254 MET A N 1
ATOM 1998 N N B MET A 1 254 ? 24.988 46.661 7.722 0.50 11.76 254 MET A N 1
ATOM 1999 C CA A MET A 1 254 ? 24.267 47.893 8.077 0.50 11.54 254 MET A CA 1
ATOM 2000 C CA B MET A 1 254 ? 24.316 47.906 8.099 0.50 12.51 254 MET A CA 1
ATOM 2001 C C A MET A 1 254 ? 23.057 48.036 7.180 0.50 10.62 254 MET A C 1
ATOM 2002 C C B MET A 1 254 ? 23.138 48.227 7.163 0.50 11.10 254 MET A C 1
ATOM 2003 O O A MET A 1 254 ? 21.948 48.303 7.669 0.50 11.19 254 MET A O 1
ATOM 2004 O O B MET A 1 254 ? 22.121 48.809 7.629 0.50 10.38 254 MET A O 1
ATOM 2013 N N . ALA A 1 255 ? 23.246 47.869 5.888 1.00 11.11 255 ALA A N 1
ATOM 2014 C CA . ALA A 1 255 ? 22.117 48.059 4.963 1.00 11.49 255 ALA A CA 1
ATOM 2015 C C . ALA A 1 255 ? 20.865 47.218 5.351 1.00 12.53 255 ALA A C 1
ATOM 2016 O O . ALA A 1 255 ? 19.729 47.684 5.239 1.00 13.85 255 ALA A O 1
ATOM 2018 N N . ILE A 1 256 ? 21.091 45.977 5.717 1.00 11.37 256 ILE A N 1
ATOM 2019 C CA . ILE A 1 256 ? 20.006 45.040 6.078 1.00 11.59 256 ILE A CA 1
ATOM 2020 C C . ILE A 1 256 ? 19.429 45.476 7.451 1.00 11.37 256 ILE A C 1
ATOM 2021 O O . ILE A 1 256 ? 18.227 45.604 7.627 1.00 11.85 256 ILE A O 1
ATOM 2026 N N . HIS A 1 257 ? 20.324 45.685 8.423 1.00 11.34 257 HIS A N 1
ATOM 2027 C CA . HIS A 1 257 ? 19.865 45.980 9.754 1.00 11.41 257 HIS A CA 1
ATOM 2028 C C . HIS A 1 257 ? 19.147 47.324 9.917 1.00 10.89 257 HIS A C 1
ATOM 2029 O O . HIS A 1 257 ? 18.277 47.437 10.774 1.00 11.59 257 HIS A O 1
ATOM 2036 N N . GLN A 1 258 ? 19.510 48.309 9.086 1.00 11.00 258 GLN A N 1
ATOM 2037 C CA . GLN A 1 258 ? 18.748 49.577 9.147 1.00 11.77 258 GLN A CA 1
ATOM 2038 C C . GLN A 1 258 ? 17.297 49.312 8.772 1.00 11.50 258 GLN A C 1
ATOM 2039 O O . GLN A 1 258 ? 16.390 49.866 9.409 1.00 12.05 258 GLN A O 1
ATOM 2045 N N . ALA A 1 259 ? 17.043 48.397 7.852 1.00 11.28 259 ALA A N 1
ATOM 2046 C CA . ALA A 1 259 ? 15.717 48.043 7.403 1.00 11.32 259 ALA A CA 1
ATOM 2047 C C . ALA A 1 259 ? 15.005 47.118 8.408 1.00 11.61 259 ALA A C 1
ATOM 2048 O O . ALA A 1 259 ? 13.799 47.306 8.631 1.00 11.33 259 ALA A O 1
ATOM 2050 N N . VAL A 1 260 ? 15.726 46.148 8.987 1.00 11.18 260 VAL A N 1
ATOM 2051 C CA . VAL A 1 260 ? 15.187 45.315 10.036 1.00 11.79 260 VAL A CA 1
ATOM 2052 C C . VAL A 1 260 ? 14.651 46.248 11.137 1.00 11.84 260 VAL A C 1
ATOM 2053 O O . VAL A 1 260 ? 13.496 46.142 11.654 1.00 11.76 260 VAL A O 1
ATOM 2057 N N . ASP A 1 261 ? 15.492 47.138 11.582 1.00 11.44 261 ASP A N 1
ATOM 2058 C CA . ASP A 1 261 ? 15.149 48.003 12.753 1.00 11.95 261 ASP A CA 1
ATOM 2059 C C . ASP A 1 261 ? 13.984 48.962 12.406 1.00 11.56 261 ASP A C 1
ATOM 2060 O O . ASP A 1 261 ? 13.094 49.222 13.248 1.00 12.00 261 ASP A O 1
ATOM 2065 N N . ALA A 1 262 ? 13.981 49.491 11.191 1.00 11.14 262 ALA A N 1
ATOM 2066 C CA . ALA A 1 262 ? 12.899 50.329 10.770 1.00 12.14 262 ALA A CA 1
ATOM 2067 C C . ALA A 1 262 ? 11.584 49.538 10.686 1.00 10.86 262 ALA A C 1
ATOM 2068 O O . ALA A 1 262 ? 10.557 50.026 11.147 1.00 11.61 262 ALA A O 1
ATOM 2070 N N . PHE A 1 263 ? 11.607 48.331 10.127 1.00 11.34 263 PHE A N 1
ATOM 2071 C CA . PHE A 1 263 ? 10.357 47.533 10.006 1.00 11.44 263 PHE A CA 1
ATOM 2072 C C . PHE A 1 263 ? 9.767 47.294 11.404 1.00 11.67 263 PHE A C 1
ATOM 2073 O O . PHE A 1 263 ? 8.574 47.416 11.620 1.00 12.22 263 PHE A O 1
ATOM 2081 N N . ARG A 1 264 ? 10.633 46.986 12.373 1.00 11.82 264 ARG A N 1
ATOM 2082 C CA . ARG A 1 264 ? 10.176 46.771 13.771 1.00 12.72 264 ARG A CA 1
ATOM 2083 C C . ARG A 1 264 ? 9.486 48.036 14.271 1.00 11.89 264 ARG A C 1
ATOM 2084 O O . ARG A 1 264 ? 8.400 47.952 14.877 1.00 13.26 264 ARG A O 1
ATOM 2092 N N . LEU A 1 265 ? 10.114 49.187 14.085 1.00 11.03 265 LEU A N 1
ATOM 2093 C CA . LEU A 1 265 ? 9.582 50.472 14.506 1.00 11.68 265 LEU A CA 1
ATOM 2094 C C . LEU A 1 265 ? 8.251 50.805 13.849 1.00 12.05 265 LEU A C 1
ATOM 2095 O O . LEU A 1 265 ? 7.309 51.316 14.517 1.00 12.27 265 LEU A O 1
ATOM 2100 N N . PHE A 1 266 ? 8.173 50.567 12.542 1.00 11.52 266 PHE A N 1
ATOM 2101 C CA . PHE A 1 266 ? 6.982 50.893 11.761 1.00 12.46 266 PHE A CA 1
ATOM 2102 C C . PHE A 1 266 ? 5.736 50.061 12.167 1.00 12.86 266 PHE A C 1
ATOM 2103 O O . PHE A 1 266 ? 4.620 50.539 12.080 1.00 14.50 266 PHE A O 1
ATOM 2111 N N . THR A 1 267 ? 5.961 48.795 12.494 1.00 13.85 267 THR A N 1
ATOM 2112 C CA . THR A 1 267 ? 4.880 47.786 12.501 1.00 14.94 267 THR A CA 1
ATOM 2113 C C . THR A 1 267 ? 4.611 47.158 13.852 1.00 14.41 267 THR A C 1
ATOM 2114 O O . THR A 1 267 ? 3.541 46.627 14.048 1.00 18.27 267 THR A O 1
ATOM 2118 N N . GLY A 1 268 ? 5.583 47.194 14.766 1.00 14.31 268 GLY A N 1
ATOM 2119 C CA . GLY A 1 268 ? 5.519 46.455 16.010 1.00 15.61 268 GLY A CA 1
ATOM 2120 C C . GLY A 1 268 ? 5.756 44.970 15.878 1.00 18.34 268 GLY A C 1
ATOM 2121 O O . GLY A 1 268 ? 5.623 44.247 16.887 1.00 22.53 268 GLY A O 1
ATOM 2122 N N . LEU A 1 269 ? 6.062 44.487 14.678 1.00 17.74 269 LEU A N 1
ATOM 2123 C CA . LEU A 1 269 ? 6.318 43.086 14.440 1.00 16.08 269 LEU A CA 1
ATOM 2124 C C . LEU A 1 269 ? 7.813 42.816 14.630 1.00 16.28 269 LEU A C 1
ATOM 2125 O O . LEU A 1 269 ? 8.636 43.693 14.374 1.00 20.26 269 LEU A O 1
ATOM 2130 N N . GLU A 1 270 ? 8.179 41.581 14.953 1.00 16.30 270 GLU A N 1
ATOM 2131 C CA . GLU A 1 270 ? 9.585 41.222 15.046 1.00 15.28 270 GLU A CA 1
ATOM 2132 C C . GLU A 1 270 ? 10.004 40.692 13.689 1.00 14.84 270 GLU A C 1
ATOM 2133 O O . GLU A 1 270 ? 9.541 39.647 13.241 1.00 16.54 270 GLU A O 1
ATOM 2139 N N . PRO A 1 271 ? 10.846 41.444 12.974 1.00 14.65 271 PRO A N 1
ATOM 2140 C CA . PRO A 1 271 ? 11.240 41.019 11.652 1.00 13.34 271 PRO A CA 1
ATOM 2141 C C . PRO A 1 271 ? 12.138 39.791 11.722 1.00 14.39 271 PRO A C 1
ATOM 2142 O O . PRO A 1 271 ? 12.920 39.629 12.649 1.00 16.18 271 PRO A O 1
ATOM 2146 N N . ASP A 1 272 ? 12.076 38.978 10.682 1.00 15.11 272 ASP A N 1
ATOM 2147 C CA . ASP A 1 272 ? 12.990 37.867 10.487 1.00 13.68 272 ASP A CA 1
ATOM 2148 C C . ASP A 1 272 ? 14.198 38.344 9.738 1.00 13.53 272 ASP A C 1
ATOM 2149 O O . ASP A 1 272 ? 14.140 38.590 8.530 1.00 13.57 272 ASP A O 1
ATOM 2154 N N . VAL A 1 273 ? 15.316 38.465 10.452 1.00 14.39 273 VAL A N 1
ATOM 2155 C CA . VAL A 1 273 ? 16.554 38.971 9.847 1.00 13.89 273 VAL A CA 1
ATOM 2156 C C . VAL A 1 273 ? 16.987 38.151 8.645 1.00 13.53 273 VAL A C 1
ATOM 2157 O O . VAL A 1 273 ? 17.404 38.686 7.588 1.00 14.24 273 VAL A O 1
ATOM 2161 N N . SER A 1 274 ? 16.896 36.827 8.748 1.00 14.46 274 SER A N 1
ATOM 2162 C CA . SER A 1 274 ? 17.369 35.996 7.629 1.00 14.89 274 SER A CA 1
ATOM 2163 C C . SER A 1 274 ? 16.562 36.216 6.367 1.00 13.41 274 SER A C 1
ATOM 2164 O O . SER A 1 274 ?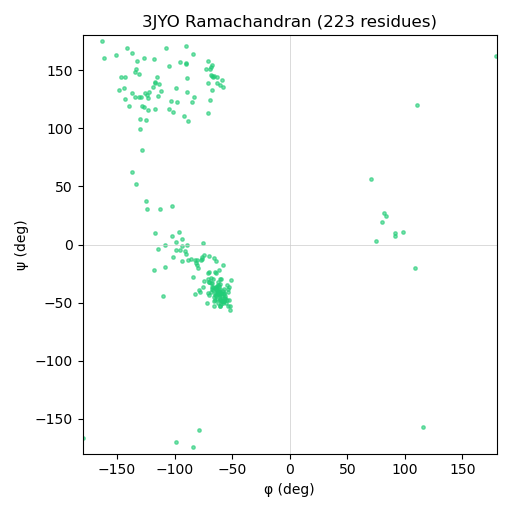 17.119 36.248 5.266 1.00 14.46 274 SER A O 1
ATOM 2167 N N . ARG A 1 275 ? 15.256 36.399 6.496 1.00 14.63 275 ARG A N 1
ATOM 2168 C CA . ARG A 1 275 ? 14.479 36.635 5.270 1.00 13.78 275 ARG A CA 1
ATOM 2169 C C . ARG A 1 275 ? 14.814 37.978 4.648 1.00 12.62 275 ARG A C 1
ATOM 2170 O O . ARG A 1 275 ? 14.846 38.085 3.463 1.00 13.33 275 ARG A O 1
ATOM 2178 N N . MET A 1 276 ? 14.977 39.019 5.480 1.00 13.25 276 MET A N 1
ATOM 2179 C CA . MET A 1 276 ? 15.292 40.361 4.934 1.00 11.82 276 MET A CA 1
ATOM 2180 C C . MET A 1 276 ? 16.672 40.364 4.329 1.00 12.30 276 MET A C 1
ATOM 2181 O O . MET A 1 276 ? 16.841 40.929 3.251 1.00 12.38 276 MET A O 1
ATOM 2186 N N . ARG A 1 277 ? 17.637 39.656 4.916 1.00 12.86 277 ARG A N 1
ATOM 2187 C CA . ARG A 1 277 ? 18.962 39.451 4.308 1.00 12.61 277 ARG A CA 1
ATOM 2188 C C . ARG A 1 277 ? 18.855 38.750 2.964 1.00 12.85 277 ARG A C 1
ATOM 2189 O O . ARG A 1 277 ? 19.488 39.151 2.004 1.00 13.13 277 ARG A O 1
ATOM 2197 N N . GLU A 1 278 ? 18.091 37.668 2.880 1.00 13.29 278 GLU A N 1
ATOM 2198 C CA . GLU A 1 278 ? 17.909 36.995 1.594 1.00 14.88 278 GLU A CA 1
ATOM 2199 C C . GLU A 1 278 ? 17.260 37.903 0.543 1.00 12.74 278 GLU A C 1
ATOM 2200 O O . GLU A 1 278 ? 17.716 37.916 -0.590 1.00 13.88 278 GLU A O 1
ATOM 2206 N N . THR A 1 279 ? 16.261 38.706 0.883 1.00 13.05 279 THR A N 1
ATOM 2207 C CA . THR A 1 279 ? 15.722 39.673 -0.076 1.00 12.97 279 THR A CA 1
ATOM 2208 C C . THR A 1 279 ? 16.813 40.613 -0.597 1.00 11.98 279 THR A C 1
ATOM 2209 O O . THR A 1 279 ? 16.974 40.793 -1.785 1.00 12.93 279 THR A O 1
ATOM 2213 N N . PHE A 1 280 ? 17.581 41.172 0.311 1.00 12.80 280 PHE A N 1
ATOM 2214 C CA . PHE A 1 280 ? 18.631 42.105 -0.048 1.00 12.32 280 PHE A CA 1
ATOM 2215 C C . PHE A 1 280 ? 19.632 41.515 -1.081 1.00 12.83 280 PHE A C 1
ATOM 2216 O O . PHE A 1 280 ? 19.985 42.138 -2.069 1.00 13.45 280 PHE A O 1
ATOM 2224 N N . LEU A 1 281 ? 20.108 40.319 -0.764 1.00 13.94 281 LEU A N 1
ATOM 2225 C CA . LEU A 1 281 ? 21.127 39.647 -1.586 1.00 13.63 281 LEU A CA 1
ATOM 2226 C C . LEU A 1 281 ? 20.549 39.183 -2.916 1.00 13.59 281 LEU A C 1
ATOM 2227 O O . LEU A 1 281 ? 21.297 39.007 -3.887 1.00 14.62 281 LEU A O 1
ATOM 2232 N N . SER A 1 282 ? 19.231 38.968 -2.967 1.00 14.55 282 SER A N 1
ATOM 2233 C CA . SER A 1 282 ? 18.600 38.535 -4.219 1.00 14.86 282 SER A CA 1
ATOM 2234 C C . SER A 1 282 ? 18.471 39.632 -5.272 1.00 14.13 282 SER A C 1
ATOM 2235 O O . SER A 1 282 ? 18.109 39.339 -6.426 1.00 17.91 282 SER A O 1
ATOM 2238 N N . LEU A 1 283 ? 18.767 40.879 -4.892 1.00 15.71 283 LEU A N 1
ATOM 2239 C CA . LEU A 1 283 ? 18.610 42.022 -5.787 1.00 18.27 283 LEU A CA 1
ATOM 2240 C C . LEU A 1 283 ? 19.933 42.585 -6.290 1.00 20.17 283 LEU A C 1
ATOM 2241 O O . LEU A 1 283 ? 20.973 42.472 -5.637 1.00 24.39 283 LEU A O 1
#

CATH classification: 3.40.50.10860 (+1 more: 3.40.50.720)